Protein 2OBH (pdb70)

Nearest PDB structures (foldseek):
  2obh-assembly1_B  TM=1.006E+00  e=5.370E-22  Homo sapiens
  5d43-assembly2_B  TM=9.209E-01  e=6.001E-18  Mus musculus
  1y6w-assembly1_A  TM=9.137E-01  e=5.618E-14  Homo sapiens
  4mbe-assembly1_A  TM=4.821E-01  e=5.960E-14  Saccharomyces cerevisiae S288C
  1k93-assembly2_E  TM=5.303E-01  e=3.930E-12  Homo sapiens

Foldseek 3Di:
DVVVLVLLVVLQVVQVVVPPQKGFLVCVQVSCVSSPDRDDPVRSVVLSCVLCVVPPRIHGSVSSSVVVVVVVVVVVVLVVLVVVVCQLVVVPPQWRALVSQVVVCVVVVNDDDSVRSQVVQVQQVPVPPRTHHSVSSVVVVVD/DVVLLVQLVVLQCVQVVVPPQKGFLVCVQVSVVSSPDRDDPVRSVVLSCVLPVVPPRIHGSVSSSVVVVVVVVVVVVLVVLVVVQCQLVVVPPQWRALVSQVVVCVVVVHDDDSVRSQVVQVQLVPVPPHTHHSVSSVVVVPD/DVVVVVVVVVVVVVVD/DVVVVVVVVVVVVVVPD

InterPro domains:
  IPR000629 ATP-dependent RNA helicase DEAD-box, conserved site [PS00039] (145-153)
  IPR002048 EF-hand domain [PF13499] (31-94)
  IPR002048 EF-hand domain [PF13499] (103-167)
  IPR002048 EF-hand domain [PS50222] (28-63)
  IPR002048 EF-hand domain [PS50222] (64-99)
  IPR002048 EF-hand domain [PS50222] (101-136)
  IPR002048 EF-hand domain [PS50222] (137-172)
  IPR002048 EF-hand domain [SM00054] (32-60)
  IPR002048 EF-hand domain [SM00054] (68-96)
  IPR002048 EF-hand domain [SM00054] (105-133)
  IPR002048 EF-hand domain [SM00054] (141-169)
  IPR002048 EF-hand domain [cd00051] (32-94)
  IPR002048 EF-hand domain [cd00051] (105-167)
  IPR011992 EF-hand domain pair [SSF47473] (22-168)
  IPR018247 EF-Hand 1, calcium-binding site [PS00018] (41-53)
  IPR018247 EF-Hand 1, calcium-binding site [PS00018] (150-162)
  IPR050145 Centrin/CML-like [PTHR23050] (26-166)

Solvent-accessible surface area: 19257 Å² total; per-residue (Å²): 115,109,146,78,84,80,100,3,77,103,5,0,64,122,50,13,107,119,64,86,36,44,3,43,14,151,49,0,83,72,0,2,118,59,35,58,22,118,10,122,179,127,56,25,164,102,0,51,67,80,29,21,174,162,63,86,32,105,5,71,26,43,68,0,35,91,11,0,66,72,19,41,60,78,87,92,68,86,93,63,15,34,82,0,4,149,39,0,9,80,58,154,85,34,62,0,24,59,126,1,0,65,58,0,2,148,90,2,43,20,154,31,79,75,138,70,2,78,113,8,3,81,77,0,17,133,96,62,76,46,58,0,19,76,148,10,0,18,117,7,34,118,150,124,139,146,79,82,90,75,4,76,103,5,0,64,125,47,13,107,117,64,81,36,45,2,41,12,150,46,0,78,75,0,5,114,60,17,52,23,114,10,110,178,121,64,26,166,126,6,51,70,71,26,21,171,161,62,93,32,104,2,70,26,43,58,0,38,93,23,0,73,73,39,36,67,82,73,90,71,77,93,74,11,36,85,0,5,135,37,0,8,83,57,151,84,38,68,0,25,59,130,1,0,92,46,0,2,126,76,7,58,44,151,44,73,66,135,82,2,75,109,7,0,82,68,0,19,144,98,64,80,47,55,0,18,78,147,10,0,24,107,3,24,120,140,73,4,56,3,0,0,35,0,0,20,26,65,48,119,98,185,93,6,76,44,0,0,65,0,0,15,1,44,55,92,35,91,286

Organism: Homo sapiens (NCBI:txid9606)

Structure (mmCIF, N/CA/C/O backbone):
data_2OBH
#
_entry.id   2OBH
#
_cell.length_a   60.278
_cell.length_b   59.419
_cell.length_c   105.137
_cell.angle_alpha   90.00
_cell.angle_beta   94.67
_cell.angle_gamma   90.00
#
_symmetry.space_group_name_H-M   'C 1 2 1'
#
loop_
_entity.id
_entity.type
_entity.pdbx_description
1 polymer Centrin-2
2 polymer 'DNA-repair protein complementing XP-C cells'
3 non-polymer 'CALCIUM ION'
4 water water
#
loop_
_atom_site.group_PDB
_atom_site.id
_atom_site.type_symbol
_atom_site.label_atom_id
_atom_site.label_alt_id
_atom_site.label_comp_id
_atom_site.label_asym_id
_atom_site.label_entity_id
_atom_site.label_seq_id
_atom_site.pdbx_PDB_ins_code
_atom_site.Cartn_x
_atom_site.Cartn_y
_atom_site.Cartn_z
_atom_site.occupancy
_atom_site.B_iso_or_equiv
_atom_site.auth_seq_id
_atom_site.auth_comp_id
_atom_site.auth_asym_id
_atom_site.auth_atom_id
_atom_site.pdbx_PDB_model_num
ATOM 1 N N . THR A 1 1 ? -6.206 42.617 32.198 1.00 49.40 26 THR A N 1
ATOM 2 C CA . THR A 1 1 ? -7.396 43.475 31.903 1.00 49.59 26 THR A CA 1
ATOM 3 C C . THR A 1 1 ? -7.366 44.823 32.636 1.00 49.30 26 THR A C 1
ATOM 4 O O . THR A 1 1 ? -6.592 45.012 33.585 1.00 49.46 26 THR A O 1
ATOM 8 N N . GLU A 1 2 ? -8.210 45.756 32.193 1.00 48.86 27 GLU A N 1
ATOM 9 C CA . GLU A 1 2 ? -8.253 47.091 32.797 1.00 48.49 27 GLU A CA 1
ATOM 10 C C . GLU A 1 2 ? -8.890 47.120 34.204 1.00 47.73 27 GLU A C 1
ATOM 11 O O . GLU A 1 2 ? -8.428 47.876 35.072 1.00 47.77 27 GLU A O 1
ATOM 17 N N . GLU A 1 3 ? -9.915 46.292 34.431 1.00 46.63 28 GLU A N 1
ATOM 18 C CA . GLU A 1 3 ? -10.521 46.149 35.765 1.00 45.45 28 GLU A CA 1
ATOM 19 C C . GLU A 1 3 ? -9.448 45.881 36.824 1.00 44.27 28 GLU A C 1
ATOM 20 O O . GLU A 1 3 ? -9.344 46.615 37.809 1.00 44.40 28 GLU A O 1
ATOM 26 N N . GLN A 1 4 ? -8.654 44.829 36.626 1.00 42.58 29 GLN A N 1
ATOM 27 C CA . GLN A 1 4 ? -7.642 44.461 37.623 1.00 40.51 29 GLN A CA 1
ATOM 28 C C . GLN A 1 4 ? -6.485 45.446 37.686 1.00 38.79 29 GLN A C 1
ATOM 29 O O . GLN A 1 4 ? -5.869 45.600 38.732 1.00 38.21 29 GLN A O 1
ATOM 35 N N . LYS A 1 5 ? -6.224 46.125 36.571 1.00 36.83 30 LYS A N 1
ATOM 36 C CA . LYS A 1 5 ? -5.209 47.167 36.480 1.00 35.38 30 LYS A CA 1
ATOM 37 C C . LYS A 1 5 ? -5.602 48.326 37.409 1.00 33.73 30 LYS A C 1
ATOM 38 O O . LYS A 1 5 ? -4.735 49.011 37.987 1.00 32.72 30 LYS A O 1
ATOM 44 N N . GLN A 1 6 ? -6.916 48.510 37.561 1.00 31.92 31 GLN A N 1
ATOM 45 C CA . GLN A 1 6 ? -7.482 49.505 38.474 1.00 29.87 31 GLN A CA 1
ATOM 46 C C . GLN A 1 6 ? -7.438 49.079 39.941 1.00 27.99 31 GLN A C 1
ATOM 47 O O . GLN A 1 6 ? -7.202 49.910 40.801 1.00 26.76 31 GLN A O 1
ATOM 53 N N . GLU A 1 7 ? -7.687 47.800 40.230 1.00 24.85 32 GLU A N 1
ATOM 54 C CA . GLU A 1 7 ? -7.535 47.308 41.598 1.00 23.24 32 GLU A CA 1
ATOM 55 C C . GLU A 1 7 ? -6.102 47.539 42.059 1.00 20.94 32 GLU A C 1
ATOM 56 O O . GLU A 1 7 ? -5.872 47.920 43.215 1.00 20.68 32 GLU A O 1
ATOM 62 N N . ILE A 1 8 ? -5.163 47.316 41.143 1.00 19.01 33 ILE A N 1
ATOM 63 C CA . ILE A 1 8 ? -3.725 47.452 41.436 1.00 17.82 33 ILE A CA 1
ATOM 64 C C . ILE A 1 8 ? -3.383 48.912 41.759 1.00 17.31 33 ILE A C 1
ATOM 65 O O . ILE A 1 8 ? -2.650 49.212 42.715 1.00 15.30 33 ILE A O 1
ATOM 70 N N . ARG A 1 9 ? -3.925 49.804 40.940 1.00 16.83 34 ARG A N 1
ATOM 71 C CA . ARG A 1 9 ? -3.835 51.249 41.144 1.00 15.98 34 ARG A CA 1
ATOM 72 C C . ARG A 1 9 ? -4.377 51.638 42.526 1.00 15.72 34 ARG A C 1
ATOM 73 O O . ARG A 1 9 ? -3.695 52.315 43.297 1.00 12.80 34 ARG A O 1
ATOM 81 N N . GLU A 1 10 ? -5.598 51.201 42.848 1.00 15.05 35 GLU A N 1
ATOM 82 C CA . GLU A 1 10 ? -6.193 51.461 44.176 1.00 14.80 35 GLU A CA 1
ATOM 83 C C . GLU A 1 10 ? -5.368 50.954 45.365 1.00 15.30 35 GLU A C 1
ATOM 84 O O . GLU A 1 10 ? -5.259 51.637 46.405 1.00 15.19 35 GLU A O 1
ATOM 90 N N . ALA A 1 11 ? -4.764 49.771 45.214 1.00 13.37 36 ALA A N 1
ATOM 91 C CA . ALA A 1 11 ? -3.901 49.215 46.262 1.00 12.03 36 ALA A CA 1
ATOM 92 C C . ALA A 1 11 ? -2.626 50.055 46.454 1.00 11.76 36 ALA A C 1
ATOM 93 O O . ALA A 1 11 ? -2.229 50.320 47.585 1.00 11.29 36 ALA A O 1
ATOM 95 N N . PHE A 1 12 ? -2.001 50.433 45.350 1.00 10.73 37 PHE A N 1
ATOM 96 C CA . PHE A 1 12 ? -0.837 51.332 45.371 1.00 11.73 37 PHE A CA 1
ATOM 97 C C . PHE A 1 12 ? -1.188 52.638 46.121 1.00 11.47 37 PHE A C 1
ATOM 98 O O . PHE A 1 12 ? -0.478 53.034 47.083 1.00 11.21 37 PHE A O 1
ATOM 106 N N . ASP A 1 13 ? -2.288 53.282 45.730 1.00 12.29 38 ASP A N 1
ATOM 107 C CA . ASP A 1 13 ? -2.613 54.616 46.226 1.00 12.10 38 ASP A CA 1
ATOM 108 C C . ASP A 1 13 ? -2.887 54.617 47.714 1.00 11.83 38 ASP A C 1
ATOM 109 O O . ASP A 1 13 ? -2.726 55.650 48.361 1.00 11.15 38 ASP A O 1
ATOM 114 N N . LEU A 1 14 ? -3.267 53.456 48.248 1.00 11.40 39 LEU A N 1
ATOM 115 C CA . LEU A 1 14 ? -3.361 53.284 49.711 1.00 10.90 39 LEU A CA 1
ATOM 116 C C . LEU A 1 14 ? -2.100 53.710 50.446 1.00 10.27 39 LEU A C 1
ATOM 117 O O . LEU A 1 14 ? -2.180 54.214 51.592 1.00 11.38 39 LEU A O 1
ATOM 122 N N . PHE A 1 15 ? -0.937 53.488 49.835 1.00 10.31 40 PHE A N 1
ATOM 123 C CA . PHE A 1 15 ? 0.318 53.786 50.479 1.00 10.62 40 PHE A CA 1
ATOM 124 C C . PHE A 1 15 ? 0.969 55.056 49.963 1.00 11.83 40 PHE A C 1
ATOM 125 O O . PHE A 1 15 ? 2.114 55.341 50.291 1.00 11.44 40 PHE A O 1
ATOM 133 N N . ASP A 1 16 ? 0.247 55.783 49.115 1.00 10.71 41 ASP A N 1
ATOM 134 C CA . ASP A 1 16 ? 0.742 57.067 48.646 1.00 10.52 41 ASP A CA 1
ATOM 135 C C . ASP A 1 16 ? -0.274 58.176 48.945 1.00 10.70 41 ASP A C 1
ATOM 136 O O . ASP A 1 16 ? -0.726 58.875 48.047 1.00 10.18 41 ASP A O 1
ATOM 141 N N . ALA A 1 17 ? -0.596 58.383 50.214 1.00 11.41 42 ALA A N 1
ATOM 142 C CA . ALA A 1 17 ? -1.677 59.335 50.524 1.00 12.26 42 ALA A CA 1
ATOM 143 C C . ALA A 1 17 ? -1.243 60.771 50.243 1.00 12.68 42 ALA A C 1
ATOM 144 O O . ALA A 1 17 ? -2.101 61.631 50.098 1.00 13.88 42 ALA A O 1
ATOM 146 N N . ASP A 1 18 ? 0.065 61.008 50.167 1.00 13.11 43 ASP A N 1
ATOM 147 C CA . ASP A 1 18 ? 0.585 62.359 49.897 1.00 13.31 43 ASP A CA 1
ATOM 148 C C . ASP A 1 18 ? 0.727 62.638 48.395 1.00 12.06 43 ASP A C 1
ATOM 149 O O . ASP A 1 18 ? 1.045 63.758 48.005 1.00 11.63 43 ASP A O 1
ATOM 154 N N . GLY A 1 19 ? 0.470 61.631 47.559 1.00 10.16 44 GLY A N 1
ATOM 155 C CA . GLY A 1 19 ? 0.416 61.890 46.123 1.00 9.16 44 GLY A CA 1
ATOM 156 C C . GLY A 1 19 ? 1.785 62.190 45.507 1.00 8.52 44 GLY A C 1
ATOM 157 O O . GLY A 1 19 ? 1.910 63.045 44.595 1.00 7.72 44 GLY A O 1
ATOM 158 N N . THR A 1 20 ? 2.824 61.516 45.991 1.00 7.87 45 THR A N 1
ATOM 159 C CA . THR A 1 20 ? 4.174 61.668 45.426 1.00 8.74 45 THR A CA 1
ATOM 160 C C . THR A 1 20 ? 4.391 60.791 44.204 1.00 8.97 45 THR A C 1
ATOM 161 O O . THR A 1 20 ? 5.370 60.965 43.483 1.00 9.42 45 THR A O 1
ATOM 165 N N . GLY A 1 21 ? 3.528 59.797 44.009 1.00 9.25 46 GLY A N 1
ATOM 166 C CA . GLY A 1 21 ? 3.743 58.840 42.913 1.00 10.04 46 GLY A CA 1
ATOM 167 C C . GLY A 1 21 ? 4.719 57.726 43.244 1.00 10.99 46 GLY A C 1
ATOM 168 O O . GLY A 1 21 ? 5.098 56.928 42.365 1.00 11.07 46 GLY A O 1
ATOM 169 N N . THR A 1 22 ? 5.125 57.641 44.511 1.00 10.54 47 THR A N 1
ATOM 170 C CA . THR A 1 22 ? 5.966 56.544 44.954 1.00 11.65 47 THR A CA 1
ATOM 171 C C . THR A 1 22 ? 5.455 56.077 46.299 1.00 12.45 47 THR A C 1
ATOM 172 O O . THR A 1 22 ? 4.787 56.844 47.024 1.00 11.25 47 THR A O 1
ATOM 176 N N . ILE A 1 23 ? 5.764 54.820 46.629 1.00 12.24 48 ILE A N 1
ATOM 177 C CA . ILE A 1 23 ? 5.453 54.305 47.966 1.00 13.42 48 ILE A CA 1
ATOM 178 C C . ILE A 1 23 ? 6.721 53.637 48.514 1.00 14.10 48 ILE A C 1
ATOM 179 O O . ILE A 1 23 ? 7.622 53.297 47.739 1.00 14.69 48 ILE A O 1
ATOM 184 N N . ASP A 1 24 ? 6.828 53.524 49.842 1.00 14.47 49 ASP A N 1
ATOM 185 C CA . ASP A 1 24 ? 7.964 52.827 50.441 1.00 14.84 49 ASP A CA 1
ATOM 186 C C . ASP A 1 24 ? 7.943 51.343 50.029 1.00 14.36 49 ASP A C 1
ATOM 187 O O . ASP A 1 24 ? 6.900 50.664 50.092 1.00 12.98 49 ASP A O 1
ATOM 192 N N . VAL A 1 25 ? 9.094 50.840 49.599 1.00 14.38 50 VAL A N 1
ATOM 193 C CA . VAL A 1 25 ? 9.162 49.466 49.180 1.00 15.10 50 VAL A CA 1
ATOM 194 C C . VAL A 1 25 ? 8.825 48.533 50.365 1.00 13.41 50 VAL A C 1
ATOM 195 O O . VAL A 1 25 ? 8.346 47.405 50.170 1.00 13.67 50 VAL A O 1
ATOM 199 N N . LYS A 1 26 ? 9.034 49.013 51.585 1.00 13.65 51 LYS A N 1
ATOM 200 C CA . LYS A 1 26 ? 8.705 48.226 52.775 1.00 14.28 51 LYS A CA 1
ATOM 201 C C . LYS A 1 26 ? 7.219 47.870 52.911 1.00 14.28 51 LYS A C 1
ATOM 202 O O . LYS A 1 26 ? 6.874 46.907 53.614 1.00 13.24 51 LYS A O 1
ATOM 208 N N . GLU A 1 27 ? 6.358 48.618 52.212 1.00 11.28 52 GLU A N 1
ATOM 209 C CA . GLU A 1 27 ? 4.917 48.359 52.193 1.00 12.87 52 GLU A CA 1
ATOM 210 C C . GLU A 1 27 ? 4.502 47.202 51.232 1.00 12.77 52 GLU A C 1
ATOM 211 O O . GLU A 1 27 ? 3.312 46.843 51.125 1.00 12.11 52 GLU A O 1
ATOM 217 N N . LEU A 1 28 ? 5.467 46.630 50.527 1.00 12.21 53 LEU A N 1
ATOM 218 C CA . LEU A 1 28 ? 5.135 45.602 49.497 1.00 12.35 53 LEU A CA 1
ATOM 219 C C . LEU A 1 28 ? 4.262 44.468 50.022 1.00 12.62 53 LEU A C 1
ATOM 220 O O . LEU A 1 28 ? 3.304 44.090 49.365 1.00 12.77 53 LEU A O 1
ATOM 225 N N . LYS A 1 29 ? 4.578 43.943 51.206 1.00 11.58 54 LYS A N 1
ATOM 226 C CA . LYS A 1 29 ? 3.852 42.814 51.794 1.00 12.17 54 LYS A CA 1
ATOM 227 C C . LYS A 1 29 ? 2.386 43.189 51.981 1.00 11.65 54 LYS A C 1
ATOM 228 O O . LYS A 1 29 ? 1.505 42.413 51.616 1.00 11.53 54 LYS A O 1
ATOM 234 N N . VAL A 1 30 ? 2.137 44.377 52.541 1.00 10.70 55 VAL A N 1
ATOM 235 C CA . VAL A 1 30 ? 0.759 44.775 52.886 1.00 11.29 55 VAL A CA 1
ATOM 236 C C . VAL A 1 30 ? -0.016 45.089 51.598 1.00 11.19 55 VAL A C 1
ATOM 237 O O . VAL A 1 30 ? -1.208 44.770 51.501 1.00 11.55 55 VAL A O 1
ATOM 241 N N . ALA A 1 31 ? 0.654 45.711 50.626 1.00 11.13 56 ALA A N 1
ATOM 242 C CA . ALA A 1 31 ? 0.057 45.986 49.315 1.00 10.79 56 ALA A CA 1
ATOM 243 C C . ALA A 1 31 ? -0.331 44.692 48.546 1.00 12.31 56 ALA A C 1
ATOM 244 O O . ALA A 1 31 ? -1.454 44.576 47.991 1.00 12.87 56 ALA A O 1
ATOM 246 N N . MET A 1 32 ? 0.575 43.709 48.549 1.00 11.76 57 MET A N 1
ATOM 247 C CA . MET A 1 32 ? 0.271 42.384 47.994 1.00 13.68 57 MET A CA 1
ATOM 248 C C . MET A 1 32 ? -0.875 41.695 48.739 1.00 13.57 57 MET A C 1
ATOM 249 O O . MET A 1 32 ? -1.750 41.082 48.111 1.00 15.07 57 MET A O 1
ATOM 254 N N . ARG A 1 33 ? -0.883 41.811 50.065 1.00 12.60 58 ARG A N 1
ATOM 255 C CA . ARG A 1 33 ? -1.964 41.280 50.870 1.00 13.86 58 ARG A CA 1
ATOM 256 C C . ARG A 1 33 ? -3.296 41.909 50.434 1.00 13.69 58 ARG A C 1
ATOM 257 O O . ARG A 1 33 ? -4.298 41.192 50.254 1.00 15.78 58 ARG A O 1
ATOM 265 N N . ALA A 1 34 ? -3.290 43.231 50.246 1.00 13.22 59 ALA A N 1
ATOM 266 C CA . ALA A 1 34 ? -4.490 43.950 49.805 1.00 14.05 59 ALA A CA 1
ATOM 267 C C . ALA A 1 34 ? -5.017 43.356 48.530 1.00 14.34 59 ALA A C 1
ATOM 268 O O . ALA A 1 34 ? -6.250 43.338 48.313 1.00 15.98 59 ALA A O 1
ATOM 270 N N . LEU A 1 35 ? -4.107 42.861 47.687 1.00 14.34 60 LEU A N 1
ATOM 271 C CA . LEU A 1 35 ? -4.502 42.327 46.391 1.00 15.04 60 LEU A CA 1
ATOM 272 C C . LEU A 1 35 ? -4.843 40.823 46.471 1.00 15.49 60 LEU A C 1
ATOM 273 O O . LEU A 1 35 ? -5.254 40.222 45.475 1.00 17.37 60 LEU A O 1
ATOM 278 N N . GLY A 1 36 ? -4.711 40.247 47.652 1.00 15.41 61 GLY A N 1
ATOM 279 C CA . GLY A 1 36 ? -5.071 38.828 47.906 1.00 16.80 61 GLY A CA 1
ATOM 280 C C . GLY A 1 36 ? -3.934 37.813 47.766 1.00 17.88 61 GLY A C 1
ATOM 281 O O . GLY A 1 36 ? -4.195 36.628 47.549 1.00 16.68 61 GLY A O 1
ATOM 282 N N . PHE A 1 37 ? -2.683 38.287 47.833 1.00 18.17 62 PHE A N 1
ATOM 283 C CA . PHE A 1 37 ? -1.485 37.436 47.819 1.00 20.32 62 PHE A CA 1
ATOM 284 C C . PHE A 1 37 ? -0.947 37.310 49.231 1.00 22.17 62 PHE A C 1
ATOM 285 O O . PHE A 1 37 ? -0.969 38.284 49.996 1.00 23.31 62 PHE A O 1
ATOM 293 N N . GLU A 1 38 ? -0.414 36.140 49.563 1.00 22.80 63 GLU A N 1
ATOM 294 C CA . GLU A 1 38 ? 0.211 35.970 50.878 1.00 23.89 63 GLU A CA 1
ATOM 295 C C . GLU A 1 38 ? 1.624 35.452 50.649 1.00 23.95 63 GLU A C 1
ATOM 296 O O . GLU A 1 38 ? 1.908 34.265 50.864 1.00 23.93 63 GLU A O 1
ATOM 302 N N . PRO A 1 39 ? 2.526 36.357 50.219 1.00 23.87 64 PRO A N 1
ATOM 303 C CA . PRO A 1 39 ? 3.858 35.949 49.796 1.00 23.52 64 PRO A CA 1
ATOM 304 C C . PRO A 1 39 ? 4.667 35.469 51.025 1.00 22.26 64 PRO A C 1
ATOM 305 O O . PRO A 1 39 ? 4.447 35.950 52.143 1.00 21.90 64 PRO A O 1
ATOM 309 N N . LYS A 1 40 ? 5.551 34.503 50.834 1.00 21.68 65 LYS A N 1
ATOM 310 C CA . LYS A 1 40 ? 6.370 34.044 51.957 1.00 20.87 65 LYS A CA 1
ATOM 311 C C . LYS A 1 40 ? 7.556 34.998 52.163 1.00 19.57 65 LYS A C 1
ATOM 312 O O . LYS A 1 40 ? 7.851 35.791 51.290 1.00 18.73 65 LYS A O 1
ATOM 318 N N . LYS A 1 41 ? 8.222 34.901 53.321 1.00 18.73 66 LYS A N 1
ATOM 319 C CA . LYS A 1 41 ? 9.394 35.740 53.637 1.00 19.14 66 LYS A CA 1
ATOM 320 C C . LYS A 1 41 ? 10.453 35.759 52.521 1.00 18.84 66 LYS A C 1
ATOM 321 O O . LYS A 1 41 ? 10.928 36.816 52.117 1.00 18.01 66 LYS A O 1
ATOM 327 N N . GLU A 1 42 ? 10.808 34.576 52.020 1.00 20.11 67 GLU A N 1
ATOM 328 C CA . GLU A 1 42 ? 11.766 34.447 50.916 1.00 20.98 67 GLU A CA 1
ATOM 329 C C . GLU A 1 42 ? 11.346 35.168 49.625 1.00 21.16 67 GLU A C 1
ATOM 330 O O . GLU A 1 42 ? 12.181 35.751 48.927 1.00 20.94 67 GLU A O 1
ATOM 336 N N . GLU A 1 43 ? 10.050 35.136 49.326 1.00 20.78 68 GLU A N 1
ATOM 337 C CA . GLU A 1 43 ? 9.483 35.831 48.162 1.00 21.03 68 GLU A CA 1
ATOM 338 C C . GLU A 1 43 ? 9.576 37.352 48.302 1.00 18.21 68 GLU A C 1
ATOM 339 O O . GLU A 1 43 ? 9.970 38.066 47.372 1.00 16.85 68 GLU A O 1
ATOM 345 N N . ILE A 1 44 ? 9.176 37.848 49.466 1.00 16.53 69 ILE A N 1
ATOM 346 C CA . ILE A 1 44 ? 9.312 39.275 49.758 1.00 14.38 69 ILE A CA 1
ATOM 347 C C . ILE A 1 44 ? 10.776 39.734 49.642 1.00 14.46 69 ILE A C 1
ATOM 348 O O . ILE A 1 44 ? 11.063 40.703 48.966 1.00 15.37 69 ILE A O 1
ATOM 353 N N . LYS A 1 45 ? 11.697 39.036 50.300 1.00 14.89 70 LYS A N 1
ATOM 354 C CA . LYS A 1 45 ? 13.117 39.369 50.207 1.00 15.85 70 LYS A CA 1
ATOM 355 C C . LYS A 1 45 ? 13.545 39.502 48.764 1.00 16.60 70 LYS A C 1
ATOM 356 O O . LYS A 1 45 ? 14.136 40.497 48.370 1.00 15.92 70 LYS A O 1
ATOM 362 N N . LYS A 1 46 ? 13.224 38.482 47.976 1.00 17.68 71 LYS A N 1
ATOM 363 C CA . LYS A 1 46 ? 13.582 38.456 46.556 1.00 19.75 71 LYS A CA 1
ATOM 364 C C . LYS A 1 46 ? 12.966 39.611 45.746 1.00 20.26 71 LYS A C 1
ATOM 365 O O . LYS A 1 46 ? 13.699 40.336 45.048 1.00 20.87 71 LYS A O 1
ATOM 371 N N . MET A 1 47 ? 11.648 39.825 45.880 1.00 19.49 72 MET A N 1
ATOM 372 C CA . MET A 1 47 ? 10.983 40.906 45.152 1.00 20.72 72 MET A CA 1
ATOM 373 C C . MET A 1 47 ? 11.515 42.279 45.497 1.00 19.18 72 MET A C 1
ATOM 374 O O . MET A 1 47 ? 11.718 43.093 44.607 1.00 20.26 72 MET A O 1
ATOM 379 N N . ILE A 1 48 ? 11.710 42.562 46.783 1.00 18.92 73 ILE A N 1
ATOM 380 C CA . ILE A 1 48 ? 12.221 43.858 47.175 1.00 18.07 73 ILE A CA 1
ATOM 381 C C . ILE A 1 48 ? 13.594 44.095 46.564 1.00 18.95 73 ILE A C 1
ATOM 382 O O . ILE A 1 48 ? 13.895 45.213 46.116 1.00 18.64 73 ILE A O 1
ATOM 387 N N . SER A 1 49 ? 14.433 43.059 46.571 1.00 19.37 74 SER A N 1
ATOM 388 C CA . SER A 1 49 ? 15.736 43.221 45.949 1.00 21.07 74 SER A CA 1
ATOM 389 C C . SER A 1 49 ? 15.562 43.502 44.447 1.00 21.49 74 SER A C 1
ATOM 390 O O . SER A 1 49 ? 16.233 44.393 43.916 1.00 21.18 74 SER A O 1
ATOM 393 N N . GLU A 1 50 ? 14.641 42.765 43.815 1.00 22.61 75 GLU A N 1
ATOM 394 C CA . GLU A 1 50 ? 14.384 42.856 42.368 1.00 24.27 75 GLU A CA 1
ATOM 395 C C . GLU A 1 50 ? 13.785 44.231 42.013 1.00 23.93 75 GLU A C 1
ATOM 396 O O . GLU A 1 50 ? 14.198 44.869 41.050 1.00 24.60 75 GLU A O 1
ATOM 402 N N . ILE A 1 51 ? 12.837 44.693 42.827 1.00 24.10 76 ILE A N 1
ATOM 403 C CA . ILE A 1 51 ? 12.109 45.934 42.537 1.00 24.88 76 ILE A CA 1
ATOM 404 C C . ILE A 1 51 ? 12.971 47.152 42.787 1.00 24.60 76 ILE A C 1
ATOM 405 O O . ILE A 1 51 ? 12.820 48.187 42.132 1.00 25.33 76 ILE A O 1
ATOM 410 N N . ASP A 1 52 ? 13.878 47.039 43.753 1.00 25.28 77 ASP A N 1
ATOM 411 C CA . ASP A 1 52 ? 14.667 48.192 44.152 1.00 24.86 77 ASP A CA 1
ATOM 412 C C . ASP A 1 52 ? 16.169 47.941 43.995 1.00 25.50 77 ASP A C 1
ATOM 413 O O . ASP A 1 52 ? 16.937 48.067 44.964 1.00 25.28 77 ASP A O 1
ATOM 418 N N . LYS A 1 53 ? 16.559 47.575 42.767 1.00 25.46 78 LYS A N 1
ATOM 419 C CA . LYS A 1 53 ? 17.961 47.288 42.413 1.00 25.87 78 LYS A CA 1
ATOM 420 C C . LYS A 1 53 ? 18.908 48.461 42.571 1.00 25.81 78 LYS A C 1
ATOM 421 O O . LYS A 1 53 ? 20.122 48.262 42.646 1.00 26.12 78 LYS A O 1
ATOM 427 N N . GLU A 1 54 ? 18.364 49.678 42.616 1.00 27.01 79 GLU A N 1
ATOM 428 C CA . GLU A 1 54 ? 19.172 50.881 42.858 1.00 27.89 79 GLU A CA 1
ATOM 429 C C . GLU A 1 54 ? 19.268 51.232 44.333 1.00 27.06 79 GLU A C 1
ATOM 430 O O . GLU A 1 54 ? 20.048 52.103 44.717 1.00 27.24 79 GLU A O 1
ATOM 436 N N . GLY A 1 55 ? 18.459 50.580 45.164 1.00 26.49 80 GLY A N 1
ATOM 437 C CA . GLY A 1 55 ? 18.514 50.799 46.611 1.00 25.17 80 GLY A CA 1
ATOM 438 C C . GLY A 1 55 ? 17.929 52.099 47.142 1.00 24.89 80 GLY A C 1
ATOM 439 O O . GLY A 1 55 ? 18.362 52.589 48.193 1.00 24.68 80 GLY A O 1
ATOM 440 N N . THR A 1 56 ? 16.918 52.647 46.453 1.00 24.62 81 THR A N 1
ATOM 441 C CA . THR A 1 56 ? 16.271 53.914 46.876 1.00 23.68 81 THR A CA 1
ATOM 442 C C . THR A 1 56 ? 15.249 53.799 48.007 1.00 23.53 81 THR A C 1
ATOM 443 O O . THR A 1 56 ? 14.910 54.802 48.639 1.00 23.23 81 THR A O 1
ATOM 447 N N . GLY A 1 57 ? 14.711 52.597 48.216 1.00 22.47 82 GLY A N 1
ATOM 448 C CA . GLY A 1 57 ? 13.717 52.400 49.263 1.00 20.97 82 GLY A CA 1
ATOM 449 C C . GLY A 1 57 ? 12.310 52.787 48.820 1.00 19.63 82 GLY A C 1
ATOM 450 O O . GLY A 1 57 ? 11.376 52.727 49.626 1.00 18.82 82 GLY A O 1
ATOM 451 N N . LYS A 1 58 ? 12.170 53.218 47.560 1.00 18.51 83 LYS A N 1
ATOM 452 C CA . LYS A 1 58 ? 10.863 53.628 47.032 1.00 19.07 83 LYS A CA 1
ATOM 453 C C . LYS A 1 58 ? 10.563 52.917 45.730 1.00 18.62 83 LYS A C 1
ATOM 454 O O . LYS A 1 58 ? 11.498 52.536 44.986 1.00 18.47 83 LYS A O 1
ATOM 460 N N . MET A 1 59 ? 9.274 52.763 45.432 1.00 16.82 84 MET A N 1
ATOM 461 C CA . MET A 1 59 ? 8.840 52.221 44.142 1.00 17.03 84 MET A CA 1
ATOM 462 C C . MET A 1 59 ? 7.749 53.052 43.511 1.00 15.69 84 MET A C 1
ATOM 463 O O . MET A 1 59 ? 6.907 53.595 44.225 1.00 14.68 84 MET A O 1
ATOM 468 N N . ASN A 1 60 ? 7.736 53.096 42.183 1.00 14.49 85 ASN A N 1
ATOM 469 C CA . ASN A 1 60 ? 6.721 53.870 41.475 1.00 14.40 85 ASN A CA 1
ATOM 470 C C . ASN A 1 60 ? 5.618 52.942 41.003 1.00 13.93 85 ASN A C 1
ATOM 471 O O . ASN A 1 60 ? 5.725 51.709 41.152 1.00 12.20 85 ASN A O 1
ATOM 476 N N . PHE A 1 61 ? 4.539 53.530 40.477 1.00 12.55 86 PHE A N 1
ATOM 477 C CA . PHE A 1 61 ? 3.419 52.692 40.058 1.00 12.55 86 PHE A CA 1
ATOM 478 C C . PHE A 1 61 ? 3.760 51.720 38.932 1.00 13.17 86 PHE A C 1
ATOM 479 O O . PHE A 1 61 ? 3.379 50.547 39.014 1.00 13.97 86 PHE A O 1
ATOM 487 N N . GLY A 1 62 ? 4.454 52.186 37.893 1.00 13.01 87 GLY A N 1
ATOM 488 C CA . GLY A 1 62 ? 4.809 51.311 36.757 1.00 15.35 87 GLY A CA 1
ATOM 489 C C . GLY A 1 62 ?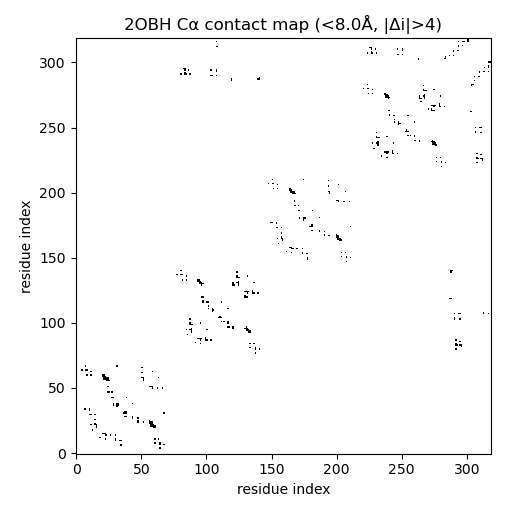 5.535 50.066 37.213 1.00 15.04 87 GLY A C 1
ATOM 490 O O . GLY A 1 62 ? 5.251 48.935 36.743 1.00 16.87 87 GLY A O 1
ATOM 491 N N . ASP A 1 63 ? 6.440 50.236 38.175 1.00 15.47 88 ASP A N 1
ATOM 492 C CA . ASP A 1 63 ? 7.147 49.075 38.736 1.00 16.57 88 ASP A CA 1
ATOM 493 C C . ASP A 1 63 ? 6.268 48.143 39.594 1.00 15.55 88 ASP A C 1
ATOM 494 O O . ASP A 1 63 ? 6.328 46.918 39.455 1.00 15.50 88 ASP A O 1
ATOM 499 N N . PHE A 1 64 ? 5.439 48.730 40.458 1.00 14.65 89 PHE A N 1
ATOM 500 C CA . PHE A 1 64 ? 4.411 47.958 41.160 1.00 13.96 89 PHE A CA 1
ATOM 501 C C . PHE A 1 64 ? 3.519 47.201 40.201 1.00 13.66 89 PHE A C 1
ATOM 502 O O . PHE A 1 64 ? 3.282 46.008 40.395 1.00 12.23 89 PHE A O 1
ATOM 510 N N . LEU A 1 65 ? 3.016 47.880 39.165 1.00 14.17 90 LEU A N 1
ATOM 511 C CA . LEU A 1 65 ? 2.148 47.210 38.177 1.00 15.67 90 LEU A CA 1
ATOM 512 C C . LEU A 1 65 ? 2.874 46.068 37.504 1.00 16.50 90 LEU A C 1
ATOM 513 O O . LEU A 1 65 ? 2.298 44.982 37.309 1.00 16.33 90 LEU A O 1
ATOM 518 N N . THR A 1 66 ? 4.148 46.281 37.170 1.00 16.88 91 THR A N 1
ATOM 519 C CA . THR A 1 66 ? 4.919 45.214 36.515 1.00 19.19 91 THR A CA 1
ATOM 520 C C . THR A 1 66 ? 5.035 43.977 37.400 1.00 19.09 91 THR A C 1
ATOM 521 O O . THR A 1 66 ? 4.752 42.859 36.947 1.00 19.80 91 THR A O 1
ATOM 525 N N . VAL A 1 67 ? 5.412 44.176 38.658 1.00 19.30 92 VAL A N 1
ATOM 526 C CA . VAL A 1 67 ? 5.568 43.056 39.575 1.00 19.69 92 VAL A CA 1
ATOM 527 C C . VAL A 1 67 ? 4.239 42.341 39.852 1.00 19.04 92 VAL A C 1
ATOM 528 O O . VAL A 1 67 ? 4.180 41.107 39.830 1.00 18.75 92 VAL A O 1
ATOM 532 N N . MET A 1 68 ? 3.179 43.110 40.083 1.00 19.09 93 MET A N 1
ATOM 533 C CA . MET A 1 68 ? 1.854 42.535 40.324 1.00 19.91 93 MET A CA 1
ATOM 534 C C . MET A 1 68 ? 1.283 41.784 39.119 1.00 20.65 93 MET A C 1
ATOM 535 O O . MET A 1 68 ? 0.602 40.771 39.301 1.00 20.68 93 MET A O 1
ATOM 540 N N . THR A 1 69 ? 1.550 42.246 37.900 1.00 20.99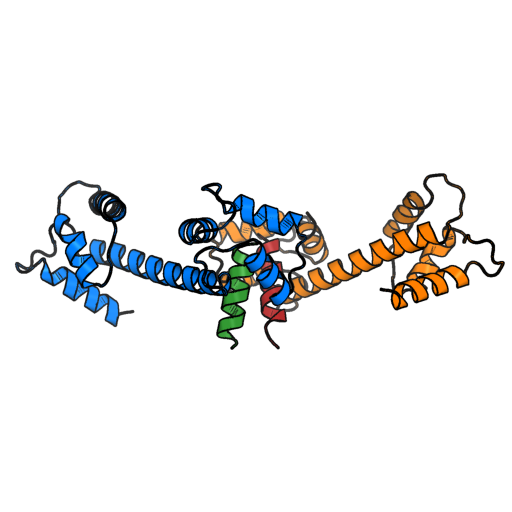 94 THR A N 1
ATOM 541 C CA . THR A 1 69 ? 1.089 41.466 36.738 1.00 23.08 94 THR A CA 1
ATOM 542 C C . THR A 1 69 ? 1.755 40.096 36.707 1.00 23.24 94 THR A C 1
ATOM 543 O O . THR A 1 69 ? 1.109 39.087 36.372 1.00 23.60 94 THR A O 1
ATOM 547 N N . GLN A 1 70 ? 3.042 40.084 37.051 1.00 24.04 95 GLN A N 1
ATOM 548 C CA . GLN A 1 70 ? 3.855 38.875 37.061 1.00 24.89 95 GLN A CA 1
ATOM 549 C C . GLN A 1 70 ? 3.359 37.924 38.148 1.00 24.67 95 GLN A C 1
ATOM 550 O O . GLN A 1 70 ? 3.202 36.720 37.900 1.00 24.29 95 GLN A O 1
ATOM 556 N N . LYS A 1 71 ? 3.116 38.455 39.343 1.00 24.29 96 LYS A N 1
ATOM 557 C CA . LYS A 1 71 ? 2.598 37.642 40.454 1.00 24.35 96 LYS A CA 1
ATOM 558 C C . LYS A 1 71 ? 1.205 37.072 40.174 1.00 24.91 96 LYS A C 1
ATOM 559 O O . LYS A 1 71 ? 0.907 35.929 40.545 1.00 23.70 96 LYS A O 1
ATOM 565 N N . MET A 1 72 ? 0.370 37.858 39.501 1.00 25.34 97 MET A N 1
ATOM 566 C CA . MET A 1 72 ? -0.953 37.376 39.086 1.00 27.47 97 MET A CA 1
ATOM 567 C C . MET A 1 72 ? -0.894 36.235 38.099 1.00 27.01 97 MET A C 1
ATOM 568 O O . MET A 1 72 ? -1.664 35.265 38.200 1.00 27.35 97 MET A O 1
ATOM 573 N N . SER A 1 73 ? 0.021 36.345 37.138 1.00 27.23 98 SER A N 1
ATOM 574 C CA . SER A 1 73 ? 0.153 35.311 36.123 1.00 28.11 98 SER A CA 1
ATOM 575 C C . SER A 1 73 ? 0.785 34.075 36.748 1.00 27.80 98 SER A C 1
ATOM 576 O O . SER A 1 73 ? 0.375 32.948 36.448 1.00 27.08 98 SER A O 1
ATOM 579 N N . GLU A 1 74 ? 1.767 34.289 37.626 1.00 27.05 99 GLU A N 1
ATOM 580 C CA . GLU A 1 74 ? 2.389 33.177 38.361 1.00 27.83 99 GLU A CA 1
ATOM 581 C C . GLU A 1 74 ? 1.374 32.424 39.215 1.00 27.03 99 GLU A C 1
ATOM 582 O O . GLU A 1 74 ? 1.410 31.185 39.276 1.00 26.78 99 GLU A O 1
ATOM 588 N N . LYS A 1 75 ? 0.461 33.174 39.833 1.00 26.27 100 LYS A N 1
ATOM 589 C CA . LYS A 1 75 ? -0.593 32.623 40.679 1.00 26.23 100 LYS A CA 1
ATOM 590 C C . LYS A 1 75 ? -1.613 31.781 39.894 1.00 26.11 100 LYS A C 1
ATOM 591 O O . LYS A 1 75 ? -1.973 30.661 40.320 1.00 24.40 100 LYS A O 1
ATOM 597 N N . ASP A 1 76 ? -2.076 32.329 38.771 1.00 25.15 101 ASP A N 1
ATOM 598 C CA . ASP A 1 76 ? -2.973 31.626 37.853 1.00 25.42 101 ASP A CA 1
ATOM 599 C C . ASP A 1 76 ? -2.399 30.291 37.381 1.00 25.31 101 ASP A C 1
ATOM 600 O O . ASP A 1 76 ? -3.108 29.268 37.401 1.00 24.81 101 ASP A O 1
ATOM 605 N N . THR A 1 77 ? -1.130 30.277 36.977 1.00 24.20 102 THR A N 1
ATOM 606 C CA . THR A 1 77 ? -0.536 29.001 36.568 1.00 24.62 102 THR A CA 1
ATOM 607 C C . THR A 1 77 ? -0.306 28.038 37.731 1.00 24.34 102 THR A C 1
ATOM 608 O O . THR A 1 77 ? -0.557 26.844 37.588 1.00 22.74 102 THR A O 1
ATOM 612 N N . LYS A 1 78 ? 0.135 28.543 38.879 1.00 23.20 103 LYS A N 1
ATOM 613 C CA . LYS A 1 78 ? 0.265 27.677 40.045 1.00 23.64 103 LYS A CA 1
ATOM 614 C C . LYS A 1 78 ? -1.067 26.975 40.355 1.00 23.40 103 LYS A C 1
ATOM 615 O O . LYS A 1 78 ? -1.107 25.759 40.592 1.00 23.71 103 LYS A O 1
ATOM 621 N N . GLU A 1 79 ? -2.157 27.736 40.330 1.00 23.44 104 GLU A N 1
ATOM 622 C CA . GLU A 1 79 ? -3.479 27.191 40.633 1.00 23.67 104 GLU A CA 1
ATOM 623 C C . GLU A 1 79 ? -3.908 26.155 39.598 1.00 23.08 104 GLU A C 1
ATOM 624 O O . GLU A 1 79 ? -4.539 25.142 39.940 1.00 22.12 104 GLU A O 1
ATOM 630 N N . GLU A 1 80 ? -3.553 26.387 38.340 1.00 22.34 105 GLU A N 1
ATOM 631 C CA . GLU A 1 80 ? -3.879 25.415 37.293 1.00 22.10 105 GLU A CA 1
ATOM 632 C C . GLU A 1 80 ? -3.050 24.142 37.461 1.00 21.38 105 GLU A C 1
ATOM 633 O O . GLU A 1 80 ? -3.565 23.037 37.278 1.00 20.16 105 GLU A O 1
ATOM 639 N N . ILE A 1 81 ? -1.765 24.309 37.785 1.00 20.85 106 ILE A N 1
ATOM 640 C CA . ILE A 1 81 ? -0.865 23.170 38.059 1.00 21.01 106 ILE A CA 1
ATOM 641 C C . ILE A 1 81 ? -1.425 22.357 39.235 1.00 21.07 106 ILE A C 1
ATOM 642 O O . ILE A 1 81 ? -1.432 21.105 39.198 1.00 21.16 106 ILE A O 1
ATOM 647 N N . LEU A 1 82 ? -1.920 23.035 40.263 1.00 19.25 107 LEU A N 1
ATOM 648 C CA . LEU A 1 82 ? -2.413 22.285 41.425 1.00 20.43 107 LEU A CA 1
ATOM 649 C C . LEU A 1 82 ? -3.769 21.634 41.124 1.00 20.30 107 LEU A C 1
ATOM 650 O O . LEU A 1 82 ? -4.158 20.667 41.779 1.00 19.60 107 LEU A O 1
ATOM 655 N N . LYS A 1 83 ? -4.480 22.169 40.120 1.00 19.47 108 LYS A N 1
ATOM 656 C CA . LYS A 1 83 ? -5.695 21.534 39.625 1.00 19.56 108 LYS A CA 1
ATOM 657 C C . LYS A 1 83 ? -5.301 20.185 38.999 1.00 17.83 108 LYS A C 1
ATOM 658 O O . LYS A 1 83 ? -5.939 19.163 39.236 1.00 18.32 108 LYS A O 1
ATOM 664 N N . ALA A 1 84 ? -4.201 20.171 38.263 1.00 16.84 109 ALA A N 1
ATOM 665 C CA . ALA A 1 84 ? -3.729 18.934 37.666 1.00 15.53 109 ALA A CA 1
ATOM 666 C C . ALA A 1 84 ? -3.243 18.006 38.772 1.00 14.15 109 ALA A C 1
ATOM 667 O O . ALA A 1 84 ? -3.449 16.814 38.700 1.00 13.35 109 ALA A O 1
ATOM 669 N N . PHE A 1 85 ? -2.587 18.553 39.788 1.00 13.18 110 PHE A N 1
ATOM 670 C CA . PHE A 1 85 ? -2.069 17.702 40.863 1.00 12.95 110 PHE A CA 1
ATOM 671 C C . PHE A 1 85 ? -3.225 16.911 41.473 1.00 13.09 110 PHE A C 1
ATOM 672 O O . PHE A 1 85 ? -3.109 15.701 41.744 1.00 11.28 110 PHE A O 1
ATOM 680 N N . LYS A 1 86 ? -4.341 17.628 41.705 1.00 13.62 111 LYS A N 1
ATOM 681 C CA . LYS A 1 86 ? -5.506 17.008 42.353 1.00 13.25 111 LYS A CA 1
ATOM 682 C C . LYS A 1 86 ? -6.122 15.945 41.449 1.00 13.16 111 LYS A C 1
ATOM 683 O O . LYS A 1 86 ? -6.675 14.933 41.924 1.00 12.93 111 LYS A O 1
ATOM 689 N N . LEU A 1 87 ? -6.008 16.178 40.144 1.00 12.31 112 LEU A N 1
ATOM 690 C CA . LEU A 1 87 ? -6.433 15.154 39.174 1.00 12.03 112 LEU A CA 1
ATOM 691 C C . LEU A 1 87 ? -5.546 13.909 39.192 1.00 10.93 112 LEU A C 1
ATOM 692 O O . LEU A 1 87 ? -6.044 12.824 38.927 1.00 12.61 112 LEU A O 1
ATOM 697 N N . PHE A 1 88 ? -4.256 14.039 39.509 1.00 10.52 113 PHE A N 1
ATOM 698 C CA . PHE A 1 88 ? -3.447 12.822 39.730 1.00 10.10 113 PHE A CA 1
ATOM 699 C C . PHE A 1 88 ? -3.797 12.190 41.096 1.00 9.83 113 PHE A C 1
ATOM 700 O O . PHE A 1 88 ? -4.022 10.968 41.215 1.00 9.18 113 PHE A O 1
ATOM 708 N N . ASP A 1 89 ? -3.761 13.018 42.119 1.00 9.62 114 ASP A N 1
ATOM 709 C CA . ASP A 1 89 ? -3.969 12.586 43.506 1.00 9.05 114 ASP A CA 1
ATOM 710 C C . ASP A 1 89 ? -5.468 12.358 43.784 1.00 9.48 114 ASP A C 1
ATOM 711 O O . ASP A 1 89 ? -6.039 13.031 44.627 1.00 9.78 114 ASP A O 1
ATOM 716 N N . ASP A 1 90 ? -6.106 11.391 43.117 1.00 10.62 115 ASP A N 1
ATOM 717 C CA . ASP A 1 90 ? -7.580 11.292 43.220 1.00 11.78 115 ASP A CA 1
ATOM 718 C C . ASP A 1 90 ? -8.032 10.627 44.508 1.00 12.01 115 ASP A C 1
ATOM 719 O O . ASP A 1 90 ? -9.185 10.752 44.872 1.00 13.20 115 ASP A O 1
ATOM 724 N N . ASP A 1 91 ? -7.101 9.963 45.192 1.00 13.01 116 ASP A N 1
ATOM 725 C CA . ASP A 1 91 ? -7.329 9.431 46.545 1.00 12.23 116 ASP A CA 1
ATOM 726 C C . ASP A 1 91 ? -7.077 10.446 47.667 1.00 12.07 116 ASP A C 1
ATOM 727 O O . ASP A 1 91 ? -7.295 10.147 48.865 1.00 12.23 116 ASP A O 1
ATOM 732 N N . GLU A 1 92 ? -6.717 11.669 47.270 1.00 11.60 117 GLU A N 1
ATOM 733 C CA . GLU A 1 92 ? -6.560 12.790 48.191 1.00 12.17 117 GLU A CA 1
ATOM 734 C C . GLU A 1 92 ? -5.587 12.457 49.357 1.00 11.97 117 GLU A C 1
ATOM 735 O O . GLU A 1 92 ? -5.848 12.764 50.529 1.00 12.92 117 GLU A O 1
ATOM 741 N N . 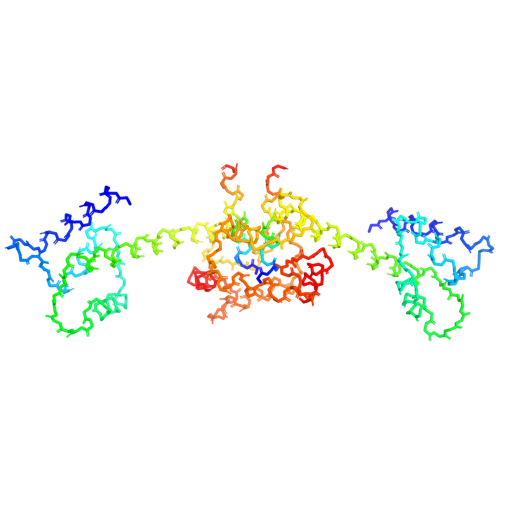THR A 1 93 ? -4.455 11.832 49.030 1.00 12.99 118 THR A N 1
ATOM 742 C CA . THR A 1 93 ? -3.504 11.435 50.061 1.00 12.77 118 THR A CA 1
ATOM 743 C C . THR A 1 93 ? -2.526 12.581 50.233 1.00 13.51 118 THR A C 1
ATOM 744 O O . THR A 1 93 ? -1.675 12.540 51.131 1.00 12.70 118 THR A O 1
ATOM 748 N N . GLY A 1 94 ? -2.578 13.518 49.285 1.00 12.44 119 GLY A N 1
ATOM 749 C CA . GLY A 1 94 ? -1.721 14.718 49.262 1.00 11.66 119 GLY A CA 1
ATOM 750 C C . GLY A 1 94 ? -0.385 14.513 48.574 1.00 11.07 119 GLY A C 1
ATOM 751 O O . GLY A 1 94 ? 0.462 15.431 48.578 1.00 11.17 119 GLY A O 1
ATOM 752 N N . LYS A 1 95 ? -0.194 13.326 47.978 1.00 9.04 120 LYS A N 1
ATOM 753 C CA . LYS A 1 95 ? 1.029 12.982 47.244 1.00 8.27 120 LYS A CA 1
ATOM 754 C C . LYS A 1 95 ? 0.612 12.210 46.033 1.00 9.51 120 LYS A C 1
ATOM 755 O O . LYS A 1 95 ? -0.369 11.434 46.101 1.00 9.08 120 LYS A O 1
ATOM 761 N N . ILE A 1 96 ? 1.339 12.398 44.930 1.00 8.54 121 ILE A N 1
ATOM 762 C CA . ILE A 1 96 ? 1.114 11.544 43.777 1.00 7.30 121 ILE A CA 1
ATOM 763 C C . ILE A 1 96 ? 1.970 10.293 43.945 1.00 7.35 121 ILE A C 1
ATOM 764 O O . ILE A 1 96 ? 3.188 10.375 44.031 1.00 7.50 121 ILE A O 1
ATOM 769 N N . SER A 1 97 ? 1.303 9.151 44.039 1.00 8.11 122 SER A N 1
ATOM 770 C CA . SER A 1 97 ? 1.949 7.830 44.183 1.00 7.91 122 SER A CA 1
ATOM 771 C C . SER A 1 97 ? 2.158 7.214 42.807 1.00 8.88 122 SER A C 1
ATOM 772 O O . SER A 1 97 ? 1.559 7.647 41.812 1.00 8.14 122 SER A O 1
ATOM 775 N N . PHE A 1 98 ? 2.966 6.166 42.770 1.00 7.31 123 PHE A N 1
ATOM 776 C CA . PHE A 1 98 ? 3.110 5.325 41.590 1.00 8.78 123 PHE A CA 1
ATOM 777 C C . PHE A 1 98 ? 1.738 4.849 41.099 1.00 7.87 123 PHE A C 1
ATOM 778 O O . PHE A 1 98 ? 1.419 4.935 39.927 1.00 7.80 123 PHE A O 1
ATOM 786 N N . LYS A 1 99 ? 0.872 4.455 42.024 1.00 8.18 124 LYS A N 1
ATOM 787 C CA . LYS A 1 99 ? -0.504 4.061 41.664 1.00 9.22 124 LYS A CA 1
ATOM 788 C C . LYS A 1 99 ? -1.325 5.121 40.894 1.00 8.73 124 LYS A C 1
ATOM 789 O O . LYS A 1 99 ? -1.955 4.809 39.848 1.00 9.55 124 LYS A O 1
ATOM 795 N N . ASN A 1 100 ? -1.289 6.349 41.426 1.00 9.62 125 ASN A N 1
ATOM 796 C CA . ASN A 1 100 ? -1.939 7.517 40.828 1.00 8.76 125 ASN A CA 1
ATOM 797 C C . ASN A 1 100 ? -1.395 7.701 39.406 1.00 9.04 125 ASN A C 1
ATOM 798 O O . ASN A 1 100 ? -2.160 7.896 38.438 1.00 10.39 125 ASN A O 1
ATOM 803 N N . LEU A 1 101 ? -0.076 7.663 39.272 1.00 9.20 126 LEU A N 1
ATOM 804 C CA . LEU A 1 101 ? 0.542 7.892 37.940 1.00 10.37 126 LEU A CA 1
ATOM 805 C C . LEU A 1 101 ? 0.166 6.835 36.922 1.00 10.78 126 LEU A C 1
ATOM 806 O O . LEU A 1 101 ? -0.154 7.145 35.748 1.00 10.57 126 LEU A O 1
ATOM 811 N N . LYS A 1 102 ? 0.226 5.573 37.350 1.00 10.99 127 LYS A N 1
ATOM 812 C CA . LYS A 1 102 ? -0.173 4.449 36.503 1.00 12.52 127 LYS A CA 1
ATOM 813 C C . LYS A 1 102 ? -1.622 4.552 36.021 1.00 13.15 127 LYS A C 1
ATOM 814 O O . LYS A 1 102 ? -1.895 4.370 34.819 1.00 13.76 127 LYS A O 1
ATOM 820 N N . ARG A 1 103 ? -2.521 4.871 36.944 1.00 12.20 128 ARG A N 1
ATOM 821 C CA . ARG A 1 103 ? -3.931 5.092 36.664 1.00 12.60 128 ARG A CA 1
ATOM 822 C C . ARG A 1 103 ? -4.122 6.186 35.602 1.00 12.80 128 ARG A C 1
ATOM 823 O O . ARG A 1 103 ? -4.789 5.957 34.574 1.00 12.13 128 ARG A O 1
ATOM 831 N N . VAL A 1 104 ? -3.505 7.343 35.823 1.00 13.12 129 VAL A N 1
ATOM 832 C CA . VAL A 1 104 ? -3.566 8.444 34.853 1.00 13.97 129 VAL A CA 1
ATOM 833 C C . VAL A 1 104 ? -3.047 8.029 33.457 1.00 15.12 129 VAL A C 1
ATOM 834 O O . VAL A 1 104 ? -3.755 8.196 32.455 1.00 13.19 129 VAL A O 1
ATOM 838 N N . ALA A 1 105 ? -1.848 7.453 33.405 1.00 16.24 130 ALA A N 1
ATOM 839 C CA . ALA A 1 105 ? -1.321 6.970 32.113 1.00 18.55 130 ALA A CA 1
ATOM 840 C C . ALA A 1 105 ? -2.296 6.031 31.408 1.00 19.59 130 ALA A C 1
ATOM 841 O O . ALA A 1 105 ? -2.522 6.155 30.193 1.00 20.91 130 ALA A O 1
ATOM 843 N N . LYS A 1 106 ? -2.872 5.084 32.139 1.00 20.90 131 LYS A N 1
ATOM 844 C CA . LYS A 1 106 ? -3.870 4.185 31.544 1.00 22.21 131 LYS A CA 1
ATOM 845 C C . LYS A 1 106 ? -5.122 4.905 31.026 1.00 22.46 131 LYS A C 1
ATOM 846 O O . LYS A 1 106 ? -5.520 4.722 29.862 1.00 22.39 131 LYS A O 1
ATOM 852 N N . GLU A 1 107 ? -5.734 5.715 31.880 1.00 21.81 132 GLU A N 1
ATOM 853 C CA . GLU A 1 107 ? -6.908 6.487 31.498 1.00 22.37 132 GLU A CA 1
ATOM 854 C C . GLU A 1 107 ? -6.695 7.391 30.275 1.00 21.72 132 GLU A C 1
ATOM 855 O O . GLU A 1 107 ? -7.637 7.584 29.503 1.00 21.55 132 GLU A O 1
ATOM 861 N N . LEU A 1 108 ? -5.478 7.924 30.106 1.00 21.42 133 LEU A N 1
ATOM 862 C CA . LEU A 1 108 ? -5.113 8.816 28.998 1.00 22.37 133 LEU A CA 1
ATOM 863 C C . LEU A 1 108 ? -4.551 8.073 27.760 1.00 23.17 133 LEU A C 1
ATOM 864 O O . LEU A 1 108 ? -4.215 8.698 26.747 1.00 23.52 133 LEU A O 1
ATOM 869 N N . GLY A 1 109 ? -4.422 6.753 27.866 1.00 24.13 134 GLY A N 1
ATOM 870 C CA . GLY A 1 109 ? -3.981 5.908 26.750 1.00 25.13 134 GLY A CA 1
ATOM 871 C C . GLY A 1 109 ? -2.502 5.997 26.424 1.00 26.41 134 GLY A C 1
ATOM 872 O O . GLY A 1 109 ? -2.100 5.811 25.270 1.00 25.71 134 GLY A O 1
ATOM 873 N N . GLU A 1 110 ? -1.694 6.310 27.432 1.00 26.21 135 GLU A N 1
ATOM 874 C CA . GLU A 1 110 ? -0.247 6.303 27.292 1.00 27.50 135 GLU A CA 1
ATOM 875 C C . GLU A 1 110 ? 0.265 5.009 27.864 1.00 28.19 135 GLU A C 1
ATOM 876 O O . GLU A 1 110 ? 0.119 4.754 29.070 1.00 28.54 135 GLU A O 1
ATOM 882 N N . ASN A 1 111 ? 0.862 4.204 26.992 1.00 28.15 136 ASN A N 1
ATOM 883 C CA . ASN A 1 111 ? 1.420 2.910 27.356 1.00 28.79 136 ASN A CA 1
ATOM 884 C C . ASN A 1 111 ? 2.835 3.075 27.937 1.00 28.19 136 ASN A C 1
ATOM 885 O O . ASN A 1 111 ? 3.840 3.120 27.208 1.00 29.24 136 ASN A O 1
ATOM 890 N N . LEU A 1 112 ? 2.903 3.215 29.252 1.00 26.52 137 LEU A N 1
ATOM 891 C CA . LEU A 1 112 ? 4.172 3.291 29.943 1.00 24.41 137 LEU A CA 1
ATOM 892 C C . LEU A 1 112 ? 4.374 1.999 30.711 1.00 23.23 137 LEU A C 1
ATOM 893 O O . LEU A 1 112 ? 3.448 1.489 31.316 1.00 22.57 137 LEU A O 1
ATOM 898 N N . THR A 1 113 ? 5.593 1.474 30.681 1.00 21.55 138 THR A N 1
ATOM 899 C CA . THR A 1 113 ? 5.914 0.278 31.417 1.00 20.90 138 THR A CA 1
ATOM 900 C C . THR A 1 113 ? 6.071 0.669 32.877 1.00 20.78 138 THR A C 1
ATOM 901 O O . THR A 1 113 ? 6.199 1.850 33.177 1.00 20.57 138 THR A O 1
ATOM 905 N N . ASP A 1 114 ? 6.076 -0.307 33.781 1.00 21.11 139 ASP A N 1
ATOM 906 C CA . ASP A 1 114 ? 6.340 0.017 35.190 1.00 20.73 139 ASP A CA 1
ATOM 907 C C . ASP A 1 114 ? 7.700 0.683 35.350 1.00 20.39 139 ASP A C 1
ATOM 908 O O . ASP A 1 114 ? 7.846 1.624 36.124 1.00 19.67 139 ASP A O 1
ATOM 913 N N . GLU A 1 115 ? 8.697 0.239 34.586 1.00 20.39 140 GLU A N 1
ATOM 914 C CA . GLU A 1 115 ? 10.004 0.912 34.617 1.00 20.86 140 GLU A CA 1
ATOM 915 C C . GLU A 1 115 ? 9.948 2.392 34.212 1.00 20.44 140 GLU A C 1
ATOM 916 O O . GLU A 1 115 ? 10.589 3.235 34.849 1.00 21.01 140 GLU A O 1
ATOM 922 N N . GLU A 1 116 ? 9.192 2.718 33.170 1.00 19.63 141 GLU A N 1
ATOM 923 C CA . GLU A 1 116 ? 9.069 4.111 32.751 1.00 19.60 141 GLU A CA 1
ATOM 924 C C . GLU A 1 116 ? 8.282 4.962 33.765 1.00 19.52 141 GLU A C 1
ATOM 925 O O . GLU A 1 116 ? 8.596 6.139 33.979 1.00 19.06 141 GLU A O 1
ATOM 931 N N . LEU A 1 117 ? 7.259 4.364 34.368 1.00 18.92 142 LEU A N 1
ATOM 932 C CA . LEU A 1 117 ? 6.482 5.052 35.396 1.00 18.80 142 LEU A CA 1
ATOM 933 C C . LEU A 1 117 ? 7.359 5.278 36.627 1.00 19.33 142 LEU A C 1
ATOM 934 O O . LEU A 1 117 ? 7.377 6.376 37.183 1.00 19.36 142 LEU A O 1
ATOM 939 N N . GLN A 1 118 ? 8.122 4.264 37.017 1.00 19.24 143 GLN A N 1
ATOM 940 C CA . GLN A 1 118 ? 9.057 4.435 38.140 1.00 20.18 143 GLN A CA 1
ATOM 941 C C . GLN A 1 118 ? 10.095 5.525 37.853 1.00 20.30 143 GLN A C 1
ATOM 942 O O . GLN A 1 118 ? 10.427 6.327 38.736 1.00 19.98 143 GLN A O 1
ATOM 948 N N . GLU A 1 119 ? 10.588 5.582 36.613 1.00 21.27 144 GLU A N 1
ATOM 949 C CA . GLU A 1 119 ? 11.526 6.650 36.208 1.00 21.62 144 GLU A CA 1
ATOM 950 C C . GLU A 1 119 ? 10.920 8.028 36.450 1.00 20.38 144 GLU A C 1
ATOM 951 O O . GLU A 1 119 ? 11.620 8.943 36.903 1.00 20.42 144 GLU A O 1
ATOM 957 N N . MET A 1 120 ? 9.626 8.172 36.152 1.00 18.63 145 MET A N 1
ATOM 958 C CA . MET A 1 120 ? 8.928 9.459 36.342 1.00 17.86 145 MET A CA 1
ATOM 959 C C . MET A 1 120 ? 8.840 9.840 37.828 1.00 15.67 145 MET A C 1
ATOM 960 O O . MET A 1 120 ? 9.109 10.988 38.201 1.00 14.20 145 MET A O 1
ATOM 965 N N . ILE A 1 121 ? 8.477 8.876 38.667 1.00 14.75 146 ILE A N 1
ATOM 966 C CA . ILE A 1 121 ? 8.495 9.115 40.119 1.00 14.51 146 ILE A CA 1
ATOM 967 C C . ILE A 1 121 ? 9.898 9.561 40.587 1.00 15.72 146 ILE A C 1
ATOM 968 O O . ILE A 1 121 ? 10.038 10.610 41.252 1.00 15.35 146 ILE A O 1
ATOM 973 N N . ASP A 1 122 ? 10.918 8.792 40.221 1.00 16.07 147 ASP A N 1
ATOM 974 C CA . ASP A 1 122 ? 12.305 9.127 40.616 1.00 17.86 147 ASP A CA 1
ATOM 975 C C . ASP A 1 122 ? 12.738 10.527 40.169 1.00 18.34 147 ASP A C 1
ATOM 976 O O . ASP A 1 122 ? 13.344 11.256 40.958 1.00 18.70 147 ASP A O 1
ATOM 981 N N . GLU A 1 123 ? 12.414 10.899 38.925 1.00 18.11 148 GLU A N 1
ATOM 982 C CA . GLU A 1 123 ? 12.705 12.236 38.380 1.00 18.89 148 GLU A CA 1
ATOM 983 C C . GLU A 1 123 ? 12.087 13.352 39.234 1.00 17.45 148 GLU A C 1
ATOM 984 O O . GLU A 1 123 ? 12.735 14.357 39.508 1.00 18.26 148 GLU A O 1
ATOM 990 N N . ALA A 1 124 ? 10.853 13.166 39.688 1.00 14.63 149 ALA A N 1
ATOM 991 C CA . ALA A 1 124 ? 10.164 14.214 40.422 1.00 13.61 149 ALA A CA 1
ATOM 992 C C . ALA A 1 124 ? 10.455 14.165 41.914 1.00 13.08 149 ALA A C 1
ATOM 993 O O . ALA A 1 124 ? 10.409 15.193 42.577 1.00 13.69 149 ALA A O 1
ATOM 995 N N . ASP A 1 125 ? 10.776 12.979 42.423 1.00 11.68 150 ASP A N 1
ATOM 996 C CA . ASP A 1 125 ? 10.927 12.744 43.872 1.00 11.42 150 ASP A CA 1
ATOM 997 C C . ASP A 1 125 ? 12.283 13.229 44.419 1.00 11.64 150 ASP A C 1
ATOM 998 O O . ASP A 1 125 ? 13.203 12.431 44.751 1.00 11.83 150 ASP A O 1
ATOM 1003 N N . ARG A 1 126 ? 12.393 14.545 44.542 1.00 11.43 151 ARG A N 1
ATOM 1004 C CA . ARG A 1 126 ? 13.621 15.199 45.023 1.00 12.18 151 ARG A CA 1
ATOM 1005 C C . ARG A 1 126 ? 13.940 14.919 46.485 1.00 10.85 151 ARG A C 1
ATOM 1006 O O . ARG A 1 126 ? 15.128 14.825 46.877 1.00 10.96 151 ARG A O 1
ATOM 1014 N N . ASP A 1 127 ? 12.912 14.856 47.322 1.00 9.01 152 ASP A N 1
ATOM 1015 C CA . ASP A 1 127 ? 13.141 14.621 48.746 1.00 8.63 152 ASP A CA 1
ATOM 1016 C C . ASP A 1 127 ? 13.353 13.153 49.106 1.00 7.81 152 ASP A C 1
ATOM 1017 O O . ASP A 1 127 ? 13.670 12.860 50.224 1.00 8.23 152 ASP A O 1
ATOM 1022 N N . GLY A 1 128 ? 13.146 12.232 48.156 1.00 8.07 153 GLY A N 1
ATOM 1023 C CA . GLY A 1 128 ? 13.505 10.825 48.424 1.00 8.29 153 GLY A CA 1
ATOM 1024 C C . GLY A 1 128 ? 12.489 10.012 49.204 1.00 8.44 153 GLY A C 1
ATOM 1025 O O . GLY A 1 128 ? 12.818 8.962 49.741 1.00 9.25 153 GLY A O 1
ATOM 1026 N N . ASP A 1 129 ? 11.257 10.505 49.315 1.00 8.75 154 ASP A N 1
ATOM 1027 C CA . ASP A 1 129 ? 10.245 9.790 50.062 1.00 8.35 154 ASP A CA 1
ATOM 1028 C C . ASP A 1 129 ? 9.424 8.837 49.219 1.00 8.02 154 ASP A C 1
ATOM 1029 O O . ASP A 1 129 ? 8.501 8.237 49.750 1.00 9.19 154 ASP A O 1
ATOM 1034 N N . GLY A 1 130 ? 9.769 8.680 47.932 1.00 7.81 155 GLY A N 1
ATOM 1035 C CA . GLY A 1 130 ? 9.057 7.716 47.033 1.00 8.78 155 GLY A CA 1
ATOM 1036 C C . GLY A 1 130 ? 7.708 8.151 46.461 1.00 9.06 155 GLY A C 1
ATOM 1037 O O . GLY A 1 130 ? 6.997 7.351 45.855 1.00 9.52 155 GLY A O 1
ATOM 1038 N N . GLU A 1 131 ? 7.330 9.414 46.655 1.00 7.65 156 GLU A N 1
ATOM 1039 C CA . GLU A 1 131 ? 6.091 9.919 46.107 1.00 7.52 156 GLU A CA 1
ATOM 1040 C C . GLU A 1 131 ? 6.326 11.350 45.763 1.00 8.29 156 GLU A C 1
ATOM 1041 O O . GLU A 1 131 ? 7.449 11.859 46.012 1.00 5.52 156 GLU A O 1
ATOM 1047 N N . VAL A 1 132 ? 5.317 11.968 45.137 1.00 6.84 157 VAL A N 1
ATOM 1048 C CA . VAL A 1 132 ? 5.505 13.320 44.582 1.00 7.69 157 VAL A CA 1
ATOM 1049 C C . VAL A 1 132 ? 4.604 14.329 45.274 1.00 8.10 157 VAL A C 1
ATOM 1050 O O . VAL A 1 132 ? 3.356 14.233 45.218 1.00 8.12 157 VAL A O 1
ATOM 1054 N N . SER A 1 133 ? 5.245 15.282 45.950 1.00 9.47 158 SER A N 1
ATOM 1055 C CA . SER A 1 133 ? 4.556 16.345 46.682 1.00 8.59 158 SER A CA 1
ATOM 1056 C C . SER A 1 133 ? 4.119 17.469 45.732 1.00 10.28 158 SER A C 1
ATOM 1057 O O . SER A 1 133 ? 4.612 17.586 44.591 1.00 10.28 158 SER A O 1
ATOM 1060 N N . GLU A 1 134 ? 3.246 18.343 46.225 1.00 11.66 159 GLU A N 1
ATOM 1061 C CA . GLU A 1 134 ? 2.866 19.508 45.440 1.00 13.40 159 GLU A CA 1
ATOM 1062 C C . GLU A 1 134 ? 4.098 20.346 45.028 1.00 12.43 159 GLU A C 1
ATOM 1063 O O . GLU A 1 134 ? 4.211 20.774 43.881 1.00 10.46 159 GLU A O 1
ATOM 1069 N N . GLN A 1 135 ? 5.020 20.564 45.966 1.00 13.50 160 GLN A N 1
ATOM 1070 C CA . GLN A 1 135 ? 6.244 21.303 45.660 1.00 13.50 160 GLN A CA 1
ATOM 1071 C C . GLN A 1 135 ? 7.065 20.629 44.568 1.00 12.19 160 GLN A C 1
ATOM 1072 O O . GLN A 1 135 ? 7.535 21.296 43.650 1.00 10.87 160 GLN A O 1
ATOM 1078 N N . GLU A 1 136 ? 7.220 19.297 44.643 1.00 9.70 161 GLU A N 1
ATOM 1079 C CA . GLU A 1 136 ? 7.927 18.566 43.607 1.00 9.48 161 GLU A CA 1
ATOM 1080 C C . GLU A 1 136 ? 7.198 18.625 42.277 1.00 9.36 161 GLU A C 1
ATOM 1081 O O . GLU A 1 136 ? 7.812 18.737 41.230 1.00 10.01 161 GLU A O 1
ATOM 1087 N N . PHE A 1 137 ? 5.877 18.543 42.324 1.00 9.97 162 PHE A N 1
ATOM 1088 C CA . PHE A 1 137 ? 5.105 18.557 41.094 1.00 11.57 162 PHE A CA 1
ATOM 1089 C C . PHE A 1 137 ? 5.215 19.945 40.453 1.00 12.32 162 PHE A C 1
ATOM 1090 O O . PHE A 1 137 ? 5.498 20.047 39.249 1.00 13.81 162 PHE A O 1
ATOM 1098 N N . LEU A 1 138 ? 5.018 20.978 41.264 1.00 14.01 163 LEU A N 1
ATOM 1099 C CA . LEU A 1 138 ? 5.209 22.386 40.827 1.00 16.22 163 LEU A CA 1
ATOM 1100 C C . LEU A 1 138 ? 6.574 22.575 40.161 1.00 17.23 163 LEU A C 1
ATOM 1101 O O . LEU A 1 138 ? 6.666 23.079 39.043 1.00 17.41 163 LEU A O 1
ATOM 1106 N N . ARG A 1 139 ? 7.628 22.127 40.835 1.00 18.16 164 ARG A N 1
ATOM 1107 C CA . ARG A 1 139 ? 8.982 22.150 40.261 1.00 19.78 164 ARG A CA 1
ATOM 1108 C C . ARG A 1 139 ? 9.068 21.519 38.871 1.00 20.62 164 ARG A C 1
ATOM 1109 O O . ARG A 1 139 ? 9.493 22.162 37.894 1.00 20.09 164 ARG A O 1
ATOM 1117 N N . ILE A 1 140 ? 8.653 20.259 38.786 1.00 21.35 165 ILE A N 1
ATOM 1118 C CA . ILE A 1 140 ? 8.818 19.468 37.585 1.00 23.92 165 ILE A CA 1
ATOM 1119 C C . ILE A 1 140 ? 7.926 20.020 36.451 1.00 25.51 165 ILE A C 1
ATOM 1120 O O . ILE A 1 140 ? 8.192 19.784 35.274 1.00 26.00 165 ILE A O 1
ATOM 1125 N N . MET A 1 141 ? 6.895 20.780 36.813 1.00 27.92 166 MET A N 1
ATOM 1126 C CA . MET A 1 141 ? 5.987 21.386 35.818 1.00 30.94 166 MET A CA 1
ATOM 1127 C C . MET A 1 141 ? 6.509 22.735 35.318 1.00 33.31 166 MET A C 1
ATOM 1128 O O . MET A 1 141 ? 6.439 23.041 34.110 1.00 33.34 166 MET A O 1
ATOM 1133 N N . LYS A 1 142 ? 6.999 23.536 36.262 1.00 36.20 167 LYS A N 1
ATOM 1134 C CA . LYS A 1 142 ? 7.565 24.856 35.979 1.00 39.08 167 LYS A CA 1
ATOM 1135 C C . LYS A 1 142 ? 9.051 24.680 35.687 1.00 40.78 167 LYS A C 1
ATOM 1136 O O . LYS A 1 142 ? 9.894 24.926 36.562 1.00 41.65 167 LYS A O 1
ATOM 1142 N N . LYS A 1 143 ? 9.377 24.213 34.480 1.00 42.66 168 LYS A N 1
ATOM 1143 C CA . LYS A 1 143 ? 10.786 24.081 34.064 1.00 44.04 168 LYS A CA 1
ATOM 1144 C C . LYS A 1 143 ? 11.008 24.175 32.543 1.00 44.87 168 LYS A C 1
ATOM 1145 O O . LYS A 1 143 ? 10.504 23.358 31.761 1.00 45.57 168 LYS A O 1
ATOM 1151 N N . THR B 1 1 ? -1.897 -11.258 20.919 1.00 48.53 26 THR B N 1
ATOM 1152 C CA . THR B 1 1 ? -3.267 -11.651 20.460 1.00 48.32 26 THR B CA 1
ATOM 1153 C C . THR B 1 1 ? -3.236 -13.020 19.783 1.00 48.49 26 THR B C 1
ATOM 1154 O O . THR B 1 1 ? -2.286 -13.348 19.050 1.00 48.65 26 THR B O 1
ATOM 1158 N N . GLU B 1 2 ? -4.266 -13.822 20.055 1.00 48.23 27 GLU B N 1
ATOM 1159 C CA . GLU B 1 2 ? -4.332 -15.203 19.577 1.00 47.97 27 GLU B CA 1
ATOM 1160 C C . GLU B 1 2 ? -4.823 -15.310 18.122 1.00 47.25 27 GLU B C 1
ATOM 1161 O O . GLU B 1 2 ? -4.312 -16.129 17.350 1.00 47.25 27 GLU B O 1
ATOM 1167 N N . GLU B 1 3 ? -5.805 -14.483 17.760 1.00 46.21 28 GLU B N 1
ATOM 1168 C CA . GLU B 1 3 ? -6.317 -14.414 16.388 1.00 44.93 28 GLU B CA 1
ATOM 1169 C C . GLU B 1 3 ? -5.246 -13.956 15.385 1.00 43.77 28 GLU B C 1
ATOM 1170 O O . 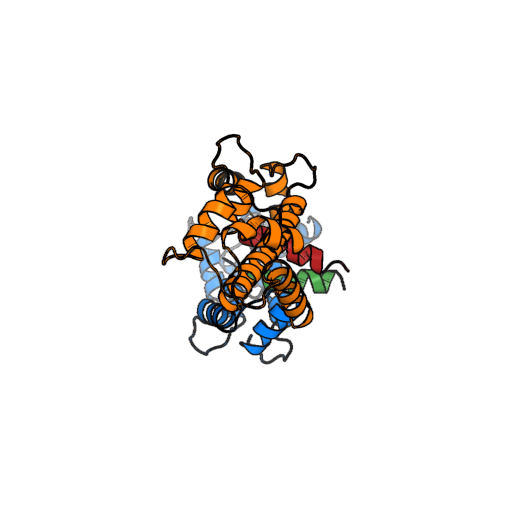GLU B 1 3 ? -5.186 -14.469 14.259 1.00 43.65 28 GLU B O 1
ATOM 1176 N N . GLN B 1 4 ? -4.419 -12.988 15.785 1.00 42.02 29 GLN B N 1
ATOM 1177 C CA . GLN B 1 4 ? -3.335 -12.499 14.917 1.00 40.12 29 GLN B CA 1
ATOM 1178 C C . GLN B 1 4 ? -2.227 -13.532 14.749 1.00 38.43 29 GLN B C 1
ATOM 1179 O O . GLN B 1 4 ? -1.678 -13.688 13.664 1.00 37.58 29 GLN B O 1
ATOM 1185 N N . LYS B 1 5 ? -1.923 -14.233 15.835 1.00 36.55 30 LYS B N 1
ATOM 1186 C CA . LYS B 1 5 ? -0.968 -15.331 15.853 1.00 34.91 30 LYS B CA 1
ATOM 1187 C C . LYS B 1 5 ? -1.421 -16.454 14.898 1.00 32.92 30 LYS B C 1
ATOM 1188 O O . LYS B 1 5 ? -0.605 -16.996 14.153 1.00 31.86 30 LYS B O 1
ATOM 1194 N N . GLN B 1 6 ? -2.724 -16.768 14.921 1.00 30.68 31 GLN B N 1
ATOM 1195 C CA . GLN B 1 6 ? -3.350 -17.750 14.007 1.00 28.04 31 GLN B CA 1
ATOM 1196 C C . GLN B 1 6 ? -3.204 -17.306 12.546 1.00 26.03 31 GLN B C 1
ATOM 1197 O O . GLN B 1 6 ? -2.862 -18.097 11.679 1.00 24.18 31 GLN B O 1
ATOM 1203 N N . GLU B 1 7 ? -3.446 -16.025 12.277 1.00 23.20 32 GLU B N 1
ATOM 1204 C CA . GLU B 1 7 ? -3.326 -15.514 10.921 1.00 22.06 32 GLU B CA 1
ATOM 1205 C C . GLU B 1 7 ? -1.878 -15.662 10.424 1.00 19.62 32 GLU B C 1
ATOM 1206 O O . GLU B 1 7 ? -1.617 -16.010 9.265 1.00 19.22 32 GLU B O 1
ATOM 1212 N N . ILE B 1 8 ? -0.938 -15.392 11.313 1.00 18.61 33 ILE B N 1
ATOM 1213 C CA . ILE B 1 8 ? 0.494 -15.532 10.973 1.00 17.25 33 ILE B CA 1
ATOM 1214 C C . ILE B 1 8 ? 0.828 -17.005 10.682 1.00 16.55 33 ILE B C 1
ATOM 1215 O O . ILE B 1 8 ? 1.544 -17.302 9.740 1.00 14.98 33 ILE B O 1
ATOM 1220 N N . ARG B 1 9 ? 0.277 -17.922 11.472 1.00 16.90 34 ARG B N 1
ATOM 1221 C CA . ARG B 1 9 ? 0.505 -19.366 11.235 1.00 15.87 34 ARG B CA 1
ATOM 1222 C C . ARG B 1 9 ? -0.036 -19.753 9.848 1.00 15.70 34 ARG B C 1
ATOM 1223 O O . ARG B 1 9 ? 0.611 -20.476 9.051 1.00 13.35 34 ARG B O 1
ATOM 1231 N N . GLU B 1 10 ? -1.221 -19.247 9.541 1.00 14.83 35 GLU B N 1
ATOM 1232 C CA . GLU B 1 10 ? -1.844 -19.559 8.256 1.00 15.17 35 GLU B CA 1
ATOM 1233 C C . GLU B 1 10 ? -1.045 -19.045 7.081 1.00 14.76 35 GLU B C 1
ATOM 1234 O O . GLU B 1 10 ? -0.960 -19.714 6.045 1.00 14.51 35 GLU B O 1
ATOM 1240 N N . ALA B 1 11 ? -0.445 -17.855 7.221 1.00 13.07 36 ALA B N 1
ATOM 1241 C CA . ALA B 1 11 ? 0.395 -17.327 6.153 1.00 11.98 36 ALA B CA 1
ATOM 1242 C C . ALA B 1 11 ? 1.679 -18.162 5.990 1.00 12.24 36 ALA B C 1
ATOM 1243 O O . ALA B 1 11 ? 2.062 -18.503 4.871 1.00 11.97 36 ALA B O 1
ATOM 1245 N N . PHE B 1 12 ? 2.289 -18.544 7.104 1.00 10.98 37 PHE B N 1
ATOM 1246 C CA . PHE B 1 12 ? 3.469 -19.404 7.059 1.00 11.37 37 PHE B CA 1
ATOM 1247 C C . PHE B 1 12 ? 3.122 -20.712 6.313 1.00 11.66 37 PHE B C 1
ATOM 1248 O O . PHE B 1 12 ? 3.812 -21.115 5.355 1.00 11.70 37 PHE B O 1
ATOM 1256 N N . ASP B 1 13 ? 2.029 -21.343 6.728 1.00 12.51 38 ASP B N 1
ATOM 1257 C CA . ASP B 1 13 ? 1.650 -22.661 6.196 1.00 12.57 38 ASP B CA 1
ATOM 1258 C C . ASP B 1 13 ? 1.385 -22.685 4.677 1.00 12.74 38 ASP B C 1
ATOM 1259 O O . ASP B 1 13 ? 1.520 -23.739 4.029 1.00 12.24 38 ASP B O 1
ATOM 1264 N N . LEU B 1 14 ? 1.007 -21.546 4.110 1.00 12.08 39 LEU B N 1
ATOM 1265 C CA . LEU B 1 14 ? 0.926 -21.408 2.639 1.00 12.31 39 LEU B CA 1
ATOM 1266 C C . LEU B 1 14 ? 2.195 -21.832 1.936 1.00 11.76 39 LEU B C 1
ATOM 1267 O O . LEU B 1 14 ? 2.156 -22.368 0.797 1.00 12.74 39 LEU B O 1
ATOM 1272 N N . PHE B 1 15 ? 3.346 -21.586 2.563 1.00 12.47 40 PHE B N 1
ATOM 1273 C CA . PHE B 1 15 ? 4.604 -21.878 1.928 1.00 12.07 40 PHE B CA 1
ATOM 1274 C C . PHE B 1 15 ? 5.260 -23.144 2.444 1.00 12.53 40 PHE B C 1
ATOM 1275 O O . PHE B 1 15 ? 6.431 -23.415 2.122 1.00 13.18 40 PHE B O 1
ATOM 1283 N N . ASP B 1 16 ? 4.524 -23.889 3.268 1.00 11.51 41 ASP B N 1
ATOM 1284 C CA . ASP B 1 16 ? 5.040 -25.160 3.763 1.00 10.63 41 ASP B CA 1
ATOM 1285 C C . ASP B 1 16 ? 4.041 -26.273 3.456 1.00 11.53 41 ASP B C 1
ATOM 1286 O O . ASP B 1 16 ? 3.525 -26.955 4.364 1.00 10.80 41 ASP B O 1
ATOM 1291 N N . ALA B 1 17 ? 3.771 -26.490 2.174 1.00 10.79 42 ALA B N 1
ATOM 1292 C CA . ALA B 1 17 ? 2.683 -27.418 1.832 1.00 11.47 42 ALA B CA 1
ATOM 1293 C C . ALA B 1 17 ? 3.064 -28.833 2.197 1.00 11.99 42 ALA B C 1
ATOM 1294 O O . ALA B 1 17 ? 2.179 -29.651 2.426 1.00 13.87 42 ALA B O 1
ATOM 1296 N N . ASP B 1 18 ? 4.366 -29.109 2.252 1.00 11.97 43 ASP B N 1
ATOM 1297 C CA . ASP B 1 18 ? 4.871 -30.465 2.544 1.00 12.65 43 ASP B CA 1
ATOM 1298 C C . ASP B 1 18 ? 5.005 -30.743 4.048 1.00 11.67 43 ASP B C 1
ATOM 1299 O O . ASP B 1 18 ? 5.315 -31.866 4.433 1.00 12.03 43 ASP B O 1
ATOM 1304 N N . GLY B 1 19 ? 4.764 -29.725 4.882 1.00 9.88 44 GLY B N 1
ATOM 1305 C CA . GLY B 1 19 ? 4.719 -29.949 6.335 1.00 9.90 44 GLY B CA 1
ATOM 1306 C C . GLY B 1 19 ? 6.085 -30.263 6.938 1.00 10.92 44 GLY B C 1
ATOM 1307 O O . GLY B 1 19 ? 6.196 -31.100 7.876 1.00 11.23 44 GLY B O 1
ATOM 1308 N N . THR B 1 20 ? 7.115 -29.602 6.412 1.00 10.24 45 THR B N 1
ATOM 1309 C CA . THR B 1 20 ? 8.476 -29.720 6.931 1.00 10.81 45 THR B CA 1
ATOM 1310 C C . THR B 1 20 ? 8.757 -28.851 8.148 1.00 11.14 45 THR B C 1
ATOM 1311 O O . THR B 1 20 ? 9.816 -28.984 8.745 1.00 11.52 45 THR B O 1
ATOM 1315 N N . GLY B 1 21 ? 7.858 -27.926 8.471 1.00 10.55 46 GLY B N 1
ATOM 1316 C CA . GLY B 1 21 ? 8.088 -26.980 9.587 1.00 11.67 46 GLY B CA 1
ATOM 1317 C C . GLY B 1 21 ? 8.989 -25.806 9.236 1.00 12.47 46 GLY B C 1
ATOM 1318 O O . GLY B 1 21 ? 9.351 -25.006 10.103 1.00 12.17 46 GLY B O 1
ATOM 1319 N N . THR B 1 22 ? 9.387 -25.704 7.968 1.00 11.82 47 THR B N 1
ATOM 1320 C CA . THR B 1 22 ? 10.221 -24.600 7.537 1.00 13.52 47 THR B CA 1
ATOM 1321 C C . THR B 1 22 ? 9.708 -24.111 6.199 1.00 12.61 47 THR B C 1
ATOM 1322 O O . THR B 1 22 ? 9.073 -24.869 5.445 1.00 12.34 47 THR B O 1
ATOM 1326 N N . ILE B 1 23 ? 9.960 -22.840 5.913 1.00 11.99 48 ILE B N 1
ATOM 1327 C CA . ILE B 1 23 ? 9.703 -22.315 4.577 1.00 13.72 48 ILE B CA 1
ATOM 1328 C C . ILE B 1 23 ? 10.979 -21.660 4.036 1.00 14.13 48 ILE B C 1
ATOM 1329 O O . ILE B 1 23 ? 11.879 -21.288 4.827 1.00 16.01 48 ILE B O 1
ATOM 1334 N N . ASP B 1 24 ? 11.093 -21.542 2.705 1.00 15.11 49 ASP B N 1
ATOM 1335 C CA . ASP B 1 24 ? 12.263 -20.881 2.101 1.00 15.23 49 ASP B CA 1
ATOM 1336 C C . ASP B 1 24 ? 12.263 -19.394 2.481 1.00 15.11 49 ASP B C 1
ATOM 1337 O O . ASP B 1 24 ? 11.229 -18.721 2.314 1.00 15.07 49 ASP B O 1
ATOM 1342 N N . VAL B 1 25 ? 13.397 -18.877 2.971 1.00 14.73 50 VAL B N 1
ATOM 1343 C CA . VAL B 1 25 ? 13.475 -17.456 3.337 1.00 15.44 50 VAL B CA 1
ATOM 1344 C C . VAL B 1 25 ? 13.139 -16.550 2.148 1.00 14.62 50 VAL B C 1
ATOM 1345 O O . VAL B 1 25 ? 12.673 -15.413 2.336 1.00 14.33 50 VAL B O 1
ATOM 1349 N N . LYS B 1 26 ? 13.323 -17.060 0.934 1.00 14.50 51 LYS B N 1
ATOM 1350 C CA . LYS B 1 26 ? 12.998 -16.273 -0.264 1.00 16.14 51 LYS B CA 1
ATOM 1351 C C . LYS B 1 26 ? 11.496 -15.974 -0.431 1.00 15.46 51 LYS B C 1
ATOM 1352 O O . LYS B 1 26 ? 11.125 -15.036 -1.185 1.00 15.63 51 LYS B O 1
ATOM 1358 N N . GLU B 1 27 ? 10.647 -16.727 0.275 1.00 13.36 52 GLU B N 1
ATOM 1359 C CA . GLU B 1 27 ? 9.205 -16.482 0.281 1.00 14.55 52 GLU B CA 1
ATOM 1360 C C . GLU B 1 27 ? 8.786 -15.314 1.208 1.00 14.12 52 GLU B C 1
ATOM 1361 O O . GLU B 1 27 ? 7.590 -15.001 1.314 1.00 12.61 52 GLU B O 1
ATOM 1367 N N . LEU B 1 28 ? 9.748 -14.677 1.869 1.00 13.35 53 LEU B N 1
ATOM 1368 C CA . LEU B 1 28 ? 9.397 -13.673 2.918 1.00 12.56 53 LEU B CA 1
ATOM 1369 C C . LEU B 1 28 ? 8.508 -12.552 2.376 1.00 12.74 53 LEU B C 1
ATOM 1370 O O . LEU B 1 28 ? 7.516 -12.167 3.026 1.00 11.85 53 LEU B O 1
ATOM 1375 N N . LYS B 1 29 ? 8.872 -12.025 1.211 1.00 11.51 54 LYS B N 1
ATOM 1376 C CA . LYS B 1 29 ? 8.136 -10.904 0.600 1.00 11.72 54 LYS B CA 1
ATOM 1377 C C . LYS B 1 29 ? 6.661 -11.277 0.389 1.00 11.52 54 LYS B C 1
ATOM 1378 O O . LYS B 1 29 ? 5.762 -10.498 0.772 1.00 11.56 54 LYS B O 1
ATOM 1384 N N . VAL B 1 30 ? 6.405 -12.448 -0.209 1.00 10.49 55 VAL B N 1
ATOM 1385 C CA . VAL B 1 30 ? 5.032 -12.865 -0.475 1.00 11.19 55 VAL B CA 1
ATOM 1386 C C . VAL B 1 30 ? 4.314 -13.189 0.844 1.00 11.40 55 VAL B C 1
ATOM 1387 O O . VAL B 1 30 ? 3.124 -12.879 0.965 1.00 11.28 55 VAL B O 1
ATOM 1391 N N . ALA B 1 31 ? 5.015 -13.819 1.806 1.00 10.51 56 ALA B N 1
ATOM 1392 C CA . ALA B 1 31 ? 4.408 -14.101 3.119 1.00 11.12 56 ALA B CA 1
ATOM 1393 C C . ALA B 1 31 ? 3.992 -12.796 3.825 1.00 12.30 56 ALA B C 1
ATOM 1394 O O . ALA B 1 31 ? 2.887 -12.685 4.421 1.00 13.54 56 ALA B O 1
ATOM 1396 N N . MET B 1 32 ? 4.857 -11.789 3.728 1.00 12.29 57 MET B N 1
ATOM 1397 C CA . MET B 1 32 ? 4.589 -10.508 4.361 1.00 13.20 57 MET B CA 1
ATOM 1398 C C . MET B 1 32 ? 3.408 -9.830 3.661 1.00 12.54 57 MET B C 1
ATOM 1399 O O . MET B 1 32 ? 2.489 -9.327 4.323 1.00 14.13 57 MET B O 1
ATOM 1404 N N . ARG B 1 33 ? 3.388 -9.894 2.333 1.00 12.60 58 ARG B N 1
ATOM 1405 C CA . ARG B 1 33 ? 2.279 -9.366 1.554 1.00 12.59 58 ARG B CA 1
ATOM 1406 C C . ARG B 1 33 ? 0.950 -9.985 1.985 1.00 13.07 58 ARG B C 1
ATOM 1407 O O . ARG B 1 33 ? -0.017 -9.244 2.223 1.00 13.26 58 ARG B O 1
ATOM 1415 N N . ALA B 1 34 ? 0.918 -11.324 2.115 1.00 12.74 59 ALA B N 1
ATOM 1416 C CA . ALA B 1 34 ? -0.292 -12.037 2.596 1.00 13.55 59 ALA B CA 1
ATOM 1417 C C . ALA B 1 34 ? -0.813 -11.449 3.899 1.00 13.50 59 ALA B C 1
ATOM 1418 O O . ALA B 1 34 ? -2.018 -11.413 4.138 1.00 15.13 59 ALA B O 1
ATOM 1420 N N . LEU B 1 35 ? 0.099 -10.990 4.741 1.00 12.69 60 LEU B N 1
ATOM 1421 C CA . LEU B 1 35 ? -0.236 -10.427 6.027 1.00 13.89 60 LEU B CA 1
ATOM 1422 C C . LEU B 1 35 ? -0.516 -8.916 5.967 1.00 14.14 60 LEU B C 1
ATOM 1423 O O . LEU B 1 35 ? -0.772 -8.310 6.999 1.00 17.35 60 LEU B O 1
ATOM 1428 N N . GLY B 1 36 ? -0.448 -8.334 4.779 1.00 13.96 61 GLY B N 1
ATOM 1429 C CA . GLY B 1 36 ? -0.848 -6.918 4.532 1.00 15.75 61 GLY B CA 1
ATOM 1430 C C . GLY B 1 36 ? 0.285 -5.896 4.600 1.00 17.43 61 GLY B C 1
ATOM 1431 O O . GLY B 1 36 ? 0.041 -4.681 4.694 1.00 17.49 61 GLY B O 1
ATOM 1432 N N . PHE B 1 37 ? 1.531 -6.379 4.596 1.00 17.82 62 PHE B N 1
ATOM 1433 C CA . PHE B 1 37 ? 2.714 -5.515 4.498 1.00 19.92 62 PHE B CA 1
ATOM 1434 C C . PHE B 1 37 ? 3.125 -5.337 3.036 1.00 21.90 62 PHE B C 1
ATOM 1435 O O . PHE B 1 37 ? 2.858 -6.203 2.210 1.00 23.82 62 PHE B O 1
ATOM 1443 N N . GLU B 1 38 ? 3.786 -4.233 2.711 1.00 22.87 63 GLU B N 1
ATOM 1444 C CA . GLU B 1 38 ? 4.455 -4.138 1.413 1.00 23.19 63 GLU B CA 1
ATOM 1445 C C . GLU B 1 38 ? 5.864 -3.613 1.666 1.00 22.92 63 GLU B C 1
ATOM 1446 O O . GLU B 1 38 ? 6.136 -2.407 1.560 1.00 22.03 63 GLU B O 1
ATOM 1452 N N . PRO B 1 39 ? 6.755 -4.528 2.056 1.00 22.78 64 PRO B N 1
ATOM 1453 C CA . PRO B 1 39 ? 8.084 -4.128 2.452 1.00 21.99 64 PRO B CA 1
ATOM 1454 C C . PRO B 1 39 ? 8.877 -3.646 1.226 1.00 21.54 64 PRO B C 1
ATOM 1455 O O . PRO B 1 39 ? 8.712 -4.184 0.119 1.00 21.54 64 PRO B O 1
ATOM 1459 N N . LYS B 1 40 ? 9.719 -2.647 1.428 1.00 19.92 65 LYS B N 1
ATOM 1460 C CA . LYS B 1 40 ? 10.562 -2.159 0.346 1.00 19.26 65 LYS B CA 1
ATOM 1461 C C . LYS B 1 40 ? 11.766 -3.107 0.169 1.00 18.11 65 LYS B C 1
ATOM 1462 O O . LYS B 1 40 ? 12.038 -3.943 1.040 1.00 17.25 65 LYS B O 1
ATOM 1468 N N . LYS B 1 41 ? 12.413 -3.013 -0.991 1.00 16.93 66 LYS B N 1
ATOM 1469 C CA . LYS B 1 41 ? 13.618 -3.806 -1.323 1.00 18.08 66 LYS B CA 1
ATOM 1470 C C . LYS B 1 41 ? 14.660 -3.821 -0.189 1.00 18.27 66 LYS B C 1
ATOM 1471 O O . LYS B 1 41 ? 15.124 -4.875 0.216 1.00 17.42 66 LYS B O 1
ATOM 1477 N N . GLU B 1 42 ? 15.025 -2.646 0.323 1.00 18.88 67 GLU B N 1
ATOM 1478 C CA . GLU B 1 42 ? 16.032 -2.561 1.380 1.00 20.55 67 GLU B CA 1
ATOM 1479 C C . GLU B 1 42 ? 15.616 -3.247 2.663 1.00 21.07 67 GLU B C 1
ATOM 1480 O O . GLU B 1 42 ? 16.443 -3.871 3.339 1.00 21.10 67 GLU B O 1
ATOM 1486 N N . GLU B 1 43 ? 14.321 -3.165 2.972 1.00 20.67 68 GLU B N 1
ATOM 1487 C CA . GLU B 1 43 ? 13.737 -3.854 4.125 1.00 20.76 68 GLU B CA 1
ATOM 1488 C C . GLU B 1 43 ? 13.814 -5.383 4.006 1.00 17.38 68 GLU B C 1
ATOM 1489 O O . GLU B 1 43 ? 14.207 -6.060 4.944 1.00 16.11 68 GLU B O 1
ATOM 1495 N N . ILE B 1 44 ? 13.443 -5.920 2.849 1.00 14.44 69 ILE B N 1
ATOM 1496 C CA . ILE B 1 44 ? 13.593 -7.358 2.604 1.00 13.15 69 ILE B CA 1
ATOM 1497 C C . ILE B 1 44 ? 15.063 -7.788 2.734 1.00 13.05 69 ILE B C 1
ATOM 1498 O O . ILE B 1 44 ? 15.354 -8.721 3.467 1.00 12.90 69 ILE B O 1
ATOM 1503 N N . LYS B 1 45 ? 15.969 -7.099 2.037 1.00 13.37 70 LYS B N 1
ATOM 1504 C CA . LYS B 1 45 ? 17.415 -7.393 2.142 1.00 14.83 70 LYS B CA 1
ATOM 1505 C C . LYS B 1 45 ? 17.856 -7.501 3.596 1.00 15.06 70 LYS B C 1
ATOM 1506 O O . LYS B 1 45 ? 18.421 -8.506 4.005 1.00 14.03 70 LYS B O 1
ATOM 1512 N N . LYS B 1 46 ? 17.558 -6.461 4.380 1.00 16.63 71 LYS B N 1
ATOM 1513 C CA . LYS B 1 46 ? 17.906 -6.457 5.808 1.00 18.42 71 LYS B CA 1
ATOM 1514 C C . LYS B 1 46 ? 17.250 -7.591 6.620 1.00 18.72 71 LYS B C 1
ATOM 1515 O O . LYS B 1 46 ? 17.946 -8.266 7.399 1.00 18.96 71 LYS B O 1
ATOM 1521 N N . MET B 1 47 ? 15.949 -7.850 6.419 1.00 18.37 72 MET B N 1
ATOM 1522 C CA . MET B 1 47 ? 15.270 -8.910 7.174 1.00 18.67 72 MET B CA 1
ATOM 1523 C C . MET B 1 47 ? 15.810 -10.291 6.874 1.00 17.12 72 MET B C 1
ATOM 1524 O O . MET B 1 47 ? 16.018 -11.068 7.793 1.00 16.97 72 MET B O 1
ATOM 1529 N N . ILE B 1 48 ? 16.017 -10.604 5.592 1.00 15.95 73 ILE B N 1
ATOM 1530 C CA . ILE B 1 48 ? 16.519 -11.903 5.207 1.00 15.46 73 ILE B CA 1
ATOM 1531 C C . ILE B 1 48 ? 17.883 -12.103 5.846 1.00 15.65 73 ILE B C 1
ATOM 1532 O O . ILE B 1 48 ? 18.176 -13.198 6.343 1.00 14.43 73 ILE B O 1
ATOM 1537 N N . SER B 1 49 ? 18.705 -11.057 5.821 1.00 16.43 74 SER B N 1
ATOM 1538 C CA . SER B 1 49 ? 20.029 -11.179 6.440 1.00 19.21 74 SER B CA 1
ATOM 1539 C C . SER B 1 49 ? 19.878 -11.447 7.945 1.00 19.71 74 SER B C 1
ATOM 1540 O O . SER B 1 49 ? 20.622 -12.253 8.490 1.00 20.17 74 SER B O 1
ATOM 1543 N N . GLU B 1 50 ? 18.891 -10.809 8.577 1.00 21.15 75 GLU B N 1
ATOM 1544 C CA . GLU B 1 50 ? 18.699 -10.916 10.034 1.00 23.03 75 GLU B CA 1
ATOM 1545 C C . GLU B 1 50 ? 18.089 -12.259 10.423 1.00 22.98 75 GLU B C 1
ATOM 1546 O O . GLU B 1 50 ? 18.474 -12.842 11.435 1.00 23.81 75 GLU B O 1
ATOM 1552 N N . ILE B 1 51 ? 17.150 -12.752 9.616 1.00 22.29 76 ILE B N 1
ATOM 1553 C CA . ILE B 1 51 ? 16.460 -14.010 9.895 1.00 23.10 76 ILE B CA 1
ATOM 1554 C C . ILE B 1 51 ? 17.336 -15.229 9.712 1.00 23.32 76 ILE B C 1
ATOM 1555 O O . ILE B 1 51 ? 17.240 -16.217 10.456 1.00 23.91 76 ILE B O 1
ATOM 1560 N N . ASP B 1 52 ? 18.179 -15.170 8.698 1.00 23.29 77 ASP B N 1
ATOM 1561 C CA . ASP B 1 52 ? 18.947 -16.329 8.318 1.00 23.38 77 ASP B CA 1
ATOM 1562 C C . ASP B 1 52 ? 20.437 -16.047 8.507 1.00 23.28 77 ASP B C 1
ATOM 1563 O O . ASP B 1 52 ? 21.202 -16.175 7.560 1.00 23.80 77 ASP B O 1
ATOM 1568 N N . LYS B 1 53 ? 20.830 -15.628 9.719 1.00 23.81 78 LYS B N 1
ATOM 1569 C CA . LYS B 1 53 ? 22.257 -15.329 10.032 1.00 23.76 78 LYS B CA 1
ATOM 1570 C C . LYS B 1 53 ? 23.218 -16.493 9.849 1.00 24.11 78 LYS B C 1
ATOM 1571 O O . LYS B 1 53 ? 24.429 -16.290 9.735 1.00 23.31 78 LYS B O 1
ATOM 1577 N N . GLU B 1 54 ? 22.691 -17.713 9.840 1.00 25.48 79 GLU B N 1
ATOM 1578 C CA . GLU B 1 54 ? 23.513 -18.901 9.581 1.00 26.09 79 GLU B CA 1
ATOM 1579 C C . GLU B 1 54 ? 23.571 -19.250 8.102 1.00 25.73 79 GLU B C 1
ATOM 1580 O O . GLU B 1 54 ? 24.326 -20.133 7.711 1.00 25.86 79 GLU B O 1
ATOM 1586 N N . GLY B 1 55 ? 22.750 -18.586 7.289 1.00 25.39 80 GLY B N 1
ATOM 1587 C CA . GLY B 1 55 ? 22.762 -18.772 5.821 1.00 24.40 80 GLY B CA 1
ATOM 1588 C C . GLY B 1 55 ? 22.194 -20.051 5.229 1.00 24.14 80 GLY B C 1
ATOM 1589 O O . GLY B 1 55 ? 22.557 -20.438 4.112 1.00 24.10 80 GLY B O 1
ATOM 1590 N N . THR B 1 56 ? 21.271 -20.693 5.948 1.00 23.69 81 THR B N 1
ATOM 1591 C CA . THR B 1 56 ? 20.666 -21.960 5.511 1.00 23.00 81 THR B CA 1
ATOM 1592 C C . THR B 1 56 ? 19.638 -21.878 4.384 1.00 23.21 81 THR B C 1
ATOM 1593 O O . THR B 1 56 ? 19.355 -22.891 3.731 1.00 22.99 81 THR B O 1
ATOM 1597 N N . GLY B 1 57 ? 19.026 -20.707 4.188 1.00 21.94 82 GLY B N 1
ATOM 1598 C CA . GLY B 1 57 ? 18.030 -20.556 3.129 1.00 20.94 82 GLY B CA 1
ATOM 1599 C C . GLY B 1 57 ? 16.615 -20.824 3.612 1.00 19.83 82 GLY B C 1
ATOM 1600 O O . GLY B 1 57 ? 15.658 -20.697 2.835 1.00 19.24 82 GLY B O 1
ATOM 1601 N N . LYS B 1 58 ? 16.495 -21.211 4.890 1.00 19.07 83 LYS B N 1
ATOM 1602 C CA . LYS B 1 58 ? 15.216 -21.653 5.469 1.00 19.37 83 LYS B CA 1
ATOM 1603 C C . LYS B 1 58 ? 14.869 -20.921 6.759 1.00 18.89 83 LYS B C 1
ATOM 1604 O O . LYS B 1 58 ? 15.771 -20.507 7.514 1.00 20.36 83 LYS B O 1
ATOM 1610 N N . MET B 1 59 ? 13.573 -20.811 7.048 1.00 17.46 84 MET B N 1
ATOM 1611 C CA . MET B 1 59 ? 13.121 -20.289 8.340 1.00 16.96 84 MET B CA 1
ATOM 1612 C C . MET B 1 59 ? 12.029 -21.135 8.962 1.00 16.10 84 MET B C 1
ATOM 1613 O O . MET B 1 59 ? 11.220 -21.704 8.247 1.00 15.25 84 MET B O 1
ATOM 1618 N N . ASN B 1 60 ? 11.988 -21.186 10.292 1.00 15.46 85 ASN B N 1
ATOM 1619 C CA . ASN B 1 60 ? 10.961 -21.980 10.973 1.00 14.88 85 ASN B CA 1
ATOM 1620 C C . ASN B 1 60 ? 9.859 -21.041 11.432 1.00 13.96 85 ASN B C 1
ATOM 1621 O O . ASN B 1 60 ? 9.962 -19.808 11.268 1.00 12.65 85 ASN B O 1
ATOM 1626 N N . PHE B 1 61 ? 8.801 -21.624 11.968 1.00 13.17 86 PHE B N 1
ATOM 1627 C CA . PHE B 1 61 ? 7.676 -20.799 12.343 1.00 13.99 86 PHE B CA 1
ATOM 1628 C C . PHE B 1 61 ? 8.003 -19.822 13.471 1.00 14.04 86 PHE B C 1
ATOM 1629 O O . PHE B 1 61 ? 7.591 -18.673 13.409 1.00 14.68 86 PHE B O 1
ATOM 1637 N N . GLY B 1 62 ? 8.707 -20.279 14.508 1.00 14.25 87 GLY B N 1
ATOM 1638 C CA . GLY B 1 62 ? 9.083 -19.391 15.616 1.00 15.79 87 GLY B CA 1
ATOM 1639 C C . GLY B 1 62 ? 9.858 -18.165 15.153 1.00 15.66 87 GLY B C 1
ATOM 1640 O O . GLY B 1 62 ? 9.566 -17.042 15.612 1.00 17.65 87 GLY B O 1
ATOM 1641 N N . ASP B 1 63 ? 10.836 -18.352 14.253 1.00 16.09 88 ASP B N 1
ATOM 1642 C CA . ASP B 1 63 ? 11.564 -17.218 13.594 1.00 16.71 88 ASP B CA 1
ATOM 1643 C C . ASP B 1 63 ? 10.574 -16.252 12.892 1.00 16.13 88 ASP B C 1
ATOM 1644 O O . ASP B 1 63 ? 10.603 -15.014 13.056 1.00 14.93 88 ASP B O 1
ATOM 1649 N N . PHE B 1 64 ? 9.717 -16.844 12.065 1.00 15.23 89 PHE B N 1
ATOM 1650 C CA . PHE B 1 64 ? 8.722 -16.082 11.304 1.00 15.03 89 PHE B CA 1
ATOM 1651 C C . PHE B 1 64 ? 7.790 -15.310 12.233 1.00 14.87 89 PHE B C 1
ATOM 1652 O O . PHE B 1 64 ? 7.541 -14.115 12.012 1.00 14.34 89 PHE B O 1
ATOM 1660 N N . LEU B 1 65 ? 7.290 -15.966 13.281 1.00 15.09 90 LEU B N 1
ATOM 1661 C CA . LEU B 1 65 ? 6.388 -15.297 14.233 1.00 17.09 90 LEU B CA 1
ATOM 1662 C C . LEU B 1 65 ? 7.088 -14.141 14.951 1.00 17.29 90 LEU B C 1
ATOM 1663 O O . LEU B 1 65 ? 6.505 -13.069 15.157 1.00 17.73 90 LEU B O 1
ATOM 1668 N N . THR B 1 66 ? 8.347 -14.346 15.314 1.00 18.57 91 THR B N 1
ATOM 1669 C CA . THR B 1 66 ? 9.093 -13.267 15.970 1.00 19.54 91 THR B CA 1
ATOM 1670 C C . THR B 1 66 ? 9.230 -12.050 15.061 1.00 19.72 91 THR B C 1
ATOM 1671 O O . THR B 1 66 ? 8.953 -10.908 15.480 1.00 19.87 91 THR B O 1
ATOM 1675 N N . VAL B 1 67 ? 9.640 -12.273 13.815 1.00 20.08 92 VAL B N 1
ATOM 1676 C CA . VAL B 1 67 ? 9.785 -11.142 12.909 1.00 20.58 92 VAL B CA 1
ATOM 1677 C C . VAL B 1 67 ? 8.453 -10.448 12.581 1.00 20.08 92 VAL B C 1
ATOM 1678 O O . VAL B 1 67 ? 8.393 -9.199 12.525 1.00 19.40 92 VAL B O 1
ATOM 1682 N N . MET B 1 68 ? 7.395 -11.237 12.376 1.00 18.99 93 MET B N 1
ATOM 1683 C CA . MET B 1 68 ? 6.085 -10.655 12.062 1.00 19.58 93 MET B CA 1
ATOM 1684 C C . MET B 1 68 ? 5.507 -9.881 13.246 1.00 20.15 93 MET B C 1
ATOM 1685 O O . MET B 1 68 ? 4.853 -8.858 13.058 1.00 20.12 93 MET B O 1
ATOM 1690 N N . THR B 1 69 ? 5.757 -10.355 14.464 1.00 20.03 94 THR B N 1
ATOM 1691 C CA . THR B 1 69 ? 5.356 -9.596 15.660 1.00 21.34 94 THR B CA 1
ATOM 1692 C C . THR B 1 69 ? 6.072 -8.242 15.693 1.00 20.92 94 THR B C 1
ATOM 1693 O O . THR B 1 69 ? 5.447 -7.201 15.902 1.00 21.69 94 THR B O 1
ATOM 1697 N N . GLN B 1 70 ? 7.379 -8.263 15.459 1.00 21.82 95 GLN B N 1
ATOM 1698 C CA . GLN B 1 70 ? 8.162 -7.036 15.384 1.00 22.17 95 GLN B CA 1
ATOM 1699 C C . GLN B 1 70 ? 7.581 -6.089 14.328 1.00 22.08 95 GLN B C 1
ATOM 1700 O O . GLN B 1 70 ? 7.357 -4.890 14.600 1.00 21.20 95 GLN B O 1
ATOM 1706 N N . LYS B 1 71 ? 7.346 -6.610 13.133 1.00 21.09 96 LYS B N 1
ATOM 1707 C CA . LYS B 1 71 ? 6.887 -5.776 12.022 1.00 22.02 96 LYS B CA 1
ATOM 1708 C C . LYS B 1 71 ? 5.510 -5.178 12.256 1.00 22.62 96 LYS B C 1
ATOM 1709 O O . LYS B 1 71 ? 5.263 -4.020 11.876 1.00 21.95 96 LYS B O 1
ATOM 1715 N N . MET B 1 72 ? 4.640 -5.956 12.886 1.00 22.85 97 MET B N 1
ATOM 1716 C CA . MET B 1 72 ? 3.318 -5.466 13.257 1.00 26.07 97 MET B CA 1
ATOM 1717 C C . MET B 1 72 ? 3.400 -4.342 14.275 1.00 25.01 97 MET B C 1
ATOM 1718 O O . MET B 1 72 ? 2.677 -3.344 14.142 1.00 25.90 97 MET B O 1
ATOM 1723 N N . SER B 1 73 ? 4.263 -4.497 15.285 1.00 25.17 98 SER B N 1
ATOM 1724 C CA . SER B 1 73 ? 4.494 -3.432 16.278 1.00 25.84 98 SER B CA 1
ATOM 1725 C C . SER B 1 73 ? 5.031 -2.182 15.598 1.00 25.03 98 SER B C 1
ATOM 1726 O O . SER B 1 73 ? 4.588 -1.067 15.880 1.00 23.50 98 SER B O 1
ATOM 1729 N N . GLU B 1 74 ? 6.003 -2.378 14.718 1.00 23.88 99 GLU B N 1
ATOM 1730 C CA . GLU B 1 74 ? 6.577 -1.262 13.971 1.00 24.68 99 GLU B CA 1
ATOM 1731 C C . GLU B 1 74 ? 5.577 -0.555 13.066 1.00 23.51 99 GLU B C 1
ATOM 1732 O O . GLU B 1 74 ? 5.620 0.678 12.914 1.00 22.92 99 GLU B O 1
ATOM 1738 N N . LYS B 1 75 ? 4.658 -1.321 12.488 1.00 22.49 100 LYS B N 1
ATOM 1739 C CA . LYS B 1 75 ? 3.629 -0.748 11.634 1.00 23.23 100 LYS B CA 1
ATOM 1740 C C . LYS B 1 75 ? 2.653 0.102 12.430 1.00 22.93 100 LYS B C 1
ATOM 1741 O O . LYS B 1 75 ? 2.244 1.200 11.989 1.00 21.37 100 LYS B O 1
ATOM 1747 N N . ASP B 1 76 ? 2.263 -0.419 13.591 1.00 22.26 101 ASP B N 1
ATOM 1748 C CA . ASP B 1 76 ? 1.350 0.298 14.472 1.00 22.72 101 ASP B CA 1
ATOM 1749 C C . ASP B 1 76 ? 1.970 1.626 14.914 1.00 22.25 101 ASP B C 1
ATOM 1750 O O . ASP B 1 76 ? 1.275 2.661 14.913 1.00 22.66 101 ASP B O 1
ATOM 1755 N N . THR B 1 77 ? 3.249 1.576 15.303 1.00 20.75 102 THR B N 1
ATOM 1756 C CA . THR B 1 77 ? 4.007 2.777 15.719 1.00 20.74 102 THR B CA 1
ATOM 1757 C C . THR B 1 77 ? 4.100 3.769 14.554 1.00 20.39 102 THR B C 1
ATOM 1758 O O . THR B 1 77 ? 3.901 4.995 14.708 1.00 18.14 102 THR B O 1
ATOM 1762 N N . LYS B 1 78 ? 4.427 3.254 13.377 1.00 19.67 103 LYS B N 1
ATOM 1763 C CA . LYS B 1 78 ? 4.474 4.129 12.202 1.00 20.00 103 LYS B CA 1
ATOM 1764 C C . LYS B 1 78 ? 3.134 4.815 11.956 1.00 19.05 103 LYS B C 1
ATOM 1765 O O . LYS B 1 78 ? 3.077 6.026 11.692 1.00 19.98 103 LYS B O 1
ATOM 1771 N N . GLU B 1 79 ? 2.047 4.064 12.037 1.00 19.37 104 GLU B N 1
ATOM 1772 C CA . GLU B 1 79 ? 0.735 4.648 11.733 1.00 20.09 104 GLU B CA 1
ATOM 1773 C C . GLU B 1 79 ? 0.346 5.723 12.735 1.00 18.60 104 GLU B C 1
ATOM 1774 O O . GLU B 1 79 ? -0.253 6.758 12.380 1.00 17.03 104 GLU B O 1
ATOM 1780 N N . GLU B 1 80 ? 0.747 5.503 13.973 1.00 18.69 105 GLU B N 1
ATOM 1781 C CA . GLU B 1 80 ? 0.478 6.475 15.024 1.00 18.72 105 GLU B CA 1
ATOM 1782 C C . GLU B 1 80 ? 1.291 7.744 14.804 1.00 17.00 105 GLU B C 1
ATOM 1783 O O . GLU B 1 80 ? 0.795 8.853 14.992 1.00 14.85 105 GLU B O 1
ATOM 1789 N N . ILE B 1 81 ? 2.548 7.573 14.398 1.00 16.08 106 ILE B N 1
ATOM 1790 C CA . ILE B 1 81 ? 3.412 8.713 14.154 1.00 16.17 106 ILE B CA 1
ATOM 1791 C C . ILE B 1 81 ? 2.841 9.504 12.987 1.00 16.05 106 ILE B C 1
ATOM 1792 O O . ILE B 1 81 ? 2.811 10.742 13.013 1.00 15.59 106 ILE B O 1
ATOM 1797 N N . LEU B 1 82 ? 2.380 8.793 11.970 1.00 15.54 107 LEU B N 1
ATOM 1798 C CA . LEU B 1 82 ? 1.825 9.463 10.800 1.00 15.98 107 LEU B CA 1
ATOM 1799 C C . LEU B 1 82 ? 0.512 10.176 11.122 1.00 15.58 107 LEU B C 1
ATOM 1800 O O . LEU B 1 82 ? 0.184 11.195 10.534 1.00 12.77 107 LEU B O 1
ATOM 1805 N N . LYS B 1 83 ? -0.217 9.678 12.112 1.00 15.55 108 LYS B N 1
ATOM 1806 C CA . LYS B 1 83 ? -1.424 10.352 12.545 1.00 16.06 108 LYS B CA 1
ATOM 1807 C C . LYS B 1 83 ? -1.046 11.698 13.186 1.00 14.81 108 LYS B C 1
ATOM 1808 O O . LYS B 1 83 ? -1.681 12.724 12.945 1.00 14.47 108 LYS B O 1
ATOM 1814 N N . ALA B 1 84 ? 0.028 11.682 13.957 1.00 14.23 109 ALA B N 1
ATOM 1815 C CA . ALA B 1 84 ? 0.546 12.901 14.567 1.00 12.79 109 ALA B CA 1
ATOM 1816 C C . ALA B 1 84 ? 1.065 13.861 13.491 1.00 11.93 109 ALA B C 1
ATOM 1817 O O . ALA B 1 84 ? 0.816 15.049 13.564 1.00 10.58 109 ALA B O 1
ATOM 1819 N N . PHE B 1 85 ? 1.770 13.352 12.490 1.00 10.48 110 PHE B N 1
ATOM 1820 C CA . PHE B 1 85 ? 2.247 14.248 11.420 1.00 10.84 110 PHE B CA 1
ATOM 1821 C C . PHE B 1 85 ? 1.065 15.047 10.864 1.00 9.97 110 PHE B C 1
ATOM 1822 O O . PHE B 1 85 ? 1.169 16.260 10.635 1.00 10.01 110 PHE B O 1
ATOM 1830 N N . LYS B 1 86 ? -0.039 14.334 10.574 1.00 10.32 111 LYS B N 1
ATOM 1831 C CA . LYS B 1 86 ? -1.209 14.967 9.950 1.00 10.77 111 LYS B CA 1
ATOM 1832 C C . LYS B 1 86 ? -1.818 16.034 10.849 1.00 11.90 111 LYS B C 1
ATOM 1833 O O . LYS B 1 86 ? -2.353 17.047 10.360 1.00 11.82 111 LYS B O 1
ATOM 1839 N N . LEU B 1 87 ? -1.723 15.793 12.163 1.00 11.52 112 LEU B N 1
ATOM 1840 C CA . LEU B 1 87 ? -2.171 16.780 13.156 1.00 12.51 112 LEU B CA 1
ATOM 1841 C C . LEU B 1 87 ? -1.304 18.020 13.158 1.00 11.75 112 LEU B C 1
ATOM 1842 O O . LEU B 1 87 ? -1.811 19.110 13.493 1.00 14.58 112 LEU B O 1
ATOM 1847 N N . PHE B 1 88 ? -0.011 17.898 12.810 1.00 10.47 113 PHE B N 1
ATOM 1848 C CA . PHE B 1 88 ? 0.823 19.102 12.602 1.00 10.42 113 PHE B CA 1
ATOM 1849 C C . PHE B 1 88 ? 0.492 19.768 11.262 1.00 9.91 113 PHE B C 1
ATOM 1850 O O . PHE B 1 88 ? 0.321 20.991 11.166 1.00 9.19 113 PHE B O 1
ATOM 1858 N N . ASP B 1 89 ? 0.477 18.949 10.223 1.00 9.64 114 ASP B N 1
ATOM 1859 C CA . ASP B 1 89 ? 0.265 19.396 8.831 1.00 9.79 114 ASP B CA 1
ATOM 1860 C C . ASP B 1 89 ? -1.251 19.626 8.544 1.00 9.74 114 ASP B C 1
ATOM 1861 O O . ASP B 1 89 ? -1.853 18.973 7.677 1.00 9.80 114 ASP B O 1
ATOM 1866 N N . ASP B 1 90 ? -1.859 20.585 9.249 1.00 10.05 115 ASP B N 1
ATOM 1867 C CA . ASP B 1 90 ? -3.316 20.728 9.153 1.00 10.84 115 ASP B CA 1
ATOM 1868 C C . ASP B 1 90 ? -3.727 21.354 7.839 1.00 11.45 115 ASP B C 1
ATOM 1869 O O . ASP B 1 90 ? -4.869 21.211 7.434 1.00 11.95 115 ASP B O 1
ATOM 1874 N N . ASP B 1 91 ? -2.768 21.977 7.143 1.00 11.10 116 ASP B N 1
ATOM 1875 C CA . ASP B 1 91 ? -3.022 22.519 5.798 1.00 11.36 116 ASP B CA 1
ATOM 1876 C C . ASP B 1 91 ? -2.821 21.505 4.666 1.00 10.62 116 ASP B C 1
ATOM 1877 O O . ASP B 1 91 ? -3.067 21.809 3.492 1.00 10.47 116 ASP B O 1
ATOM 1882 N N . GLU B 1 92 ? -2.433 20.280 5.032 1.00 11.05 117 GLU B N 1
ATOM 1883 C CA . GLU B 1 92 ? -2.227 19.191 4.092 1.00 10.51 117 GLU B CA 1
ATOM 1884 C C . GLU B 1 92 ? -1.243 19.531 2.982 1.00 11.51 117 GLU B C 1
ATOM 1885 O O . GLU B 1 92 ? 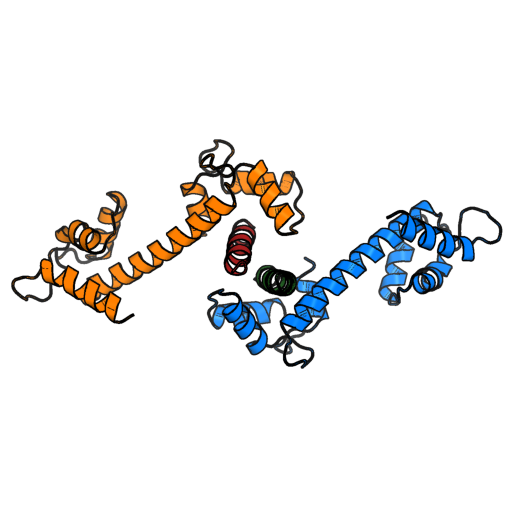-1.473 19.222 1.822 1.00 12.04 117 GLU B O 1
ATOM 1891 N N . THR B 1 93 ? -0.125 20.160 3.337 1.00 11.91 118 THR B N 1
ATOM 1892 C CA . THR B 1 93 ? 0.868 20.536 2.310 1.00 11.89 118 THR B CA 1
ATOM 1893 C C . THR B 1 93 ? 1.876 19.397 2.140 1.00 11.61 118 THR B C 1
ATOM 1894 O O . THR B 1 93 ? 2.771 19.455 1.274 1.00 11.40 118 THR B O 1
ATOM 1898 N N . GLY B 1 94 ? 1.756 18.387 2.999 1.00 11.30 119 GLY B N 1
ATOM 1899 C CA . GLY B 1 94 ? 2.633 17.219 3.024 1.00 9.87 119 GLY B CA 1
ATOM 1900 C C . GLY B 1 94 ? 3.938 17.412 3.772 1.00 9.32 119 GLY B C 1
ATOM 1901 O O . GLY B 1 94 ? 4.850 16.554 3.701 1.00 10.28 119 GLY B O 1
ATOM 1902 N N . LYS B 1 95 ? 4.068 18.563 4.424 1.00 8.85 120 LYS B N 1
ATOM 1903 C CA . LYS B 1 95 ? 5.275 18.935 5.139 1.00 8.59 120 LYS B CA 1
ATOM 1904 C C . LYS B 1 95 ? 4.895 19.723 6.344 1.00 9.11 120 LYS B C 1
ATOM 1905 O O . LYS B 1 95 ? 3.916 20.505 6.319 1.00 8.82 120 LYS B O 1
ATOM 1911 N N . ILE B 1 96 ? 5.656 19.530 7.412 1.00 8.52 121 ILE B N 1
ATOM 1912 C CA . ILE B 1 96 ? 5.446 20.350 8.593 1.00 7.89 121 ILE B CA 1
ATOM 1913 C C . ILE B 1 96 ? 6.284 21.613 8.454 1.00 7.27 121 ILE B C 1
ATOM 1914 O O . ILE B 1 96 ? 7.491 21.567 8.472 1.00 8.87 121 ILE B O 1
ATOM 1919 N N . SER B 1 97 ? 5.609 22.749 8.349 1.00 8.09 122 SER B N 1
ATOM 1920 C CA . SER B 1 97 ? 6.272 24.073 8.221 1.00 7.93 122 SER B CA 1
ATOM 1921 C C . SER B 1 97 ? 6.488 24.678 9.587 1.00 8.16 122 SER B C 1
ATOM 1922 O O . SER B 1 97 ? 5.889 24.229 10.543 1.00 8.12 122 SER B O 1
ATOM 1925 N N . PHE B 1 98 ? 7.296 25.735 9.662 1.00 7.90 123 PHE B N 1
ATOM 1926 C CA . PHE B 1 98 ? 7.451 26.557 10.844 1.00 9.19 123 PHE B CA 1
ATOM 1927 C C . PHE B 1 98 ? 6.068 27.037 11.292 1.00 9.35 123 PHE B C 1
ATOM 1928 O O . PHE B 1 98 ? 5.739 26.962 12.461 1.00 8.41 123 PHE B O 1
ATOM 1936 N N . LYS B 1 99 ? 5.229 27.456 10.342 1.00 9.70 124 LYS B N 1
ATOM 1937 C CA . LYS B 1 99 ? 3.851 27.876 10.698 1.00 10.24 124 LYS B CA 1
ATOM 1938 C C . LYS B 1 99 ? 3.040 26.802 11.488 1.00 10.08 124 LYS B C 1
ATOM 1939 O O . LYS B 1 99 ? 2.417 27.126 12.540 1.00 9.77 124 LYS B O 1
ATOM 1945 N N . ASN B 1 100 ? 3.009 25.567 10.951 1.00 9.55 125 ASN B N 1
ATOM 1946 C CA . ASN B 1 100 ? 2.348 24.415 11.603 1.00 9.50 125 ASN B CA 1
ATOM 1947 C C . ASN B 1 100 ? 2.916 24.185 13.011 1.00 10.27 125 ASN B C 1
ATOM 1948 O O . ASN B 1 100 ? 2.186 24.018 13.964 1.00 10.19 125 ASN B O 1
ATOM 1953 N N . LEU B 1 101 ? 4.236 24.167 13.114 1.00 10.77 126 LEU B N 1
ATOM 1954 C CA . LEU B 1 101 ? 4.899 23.914 14.417 1.00 11.85 126 LEU B CA 1
ATOM 1955 C C . LEU B 1 101 ? 4.579 25.007 15.442 1.00 12.40 126 LEU B C 1
ATOM 1956 O O . LEU B 1 101 ? 4.331 24.705 16.634 1.00 13.40 126 LEU B O 1
ATOM 1961 N N . LYS B 1 102 ? 4.572 26.268 14.996 1.00 12.74 127 LYS B N 1
ATOM 1962 C CA . LYS B 1 102 ? 4.282 27.388 15.895 1.00 13.15 127 LYS B CA 1
ATOM 1963 C C . LYS B 1 102 ? 2.860 27.267 16.397 1.00 13.16 127 LYS B C 1
ATOM 1964 O O . LYS B 1 102 ? 2.632 27.447 17.569 1.00 13.33 127 LYS B O 1
ATOM 1970 N N . ARG B 1 103 ? 1.937 26.936 15.489 1.00 13.68 128 ARG B N 1
ATOM 1971 C CA . ARG B 1 103 ? 0.495 26.782 15.756 1.00 13.87 128 ARG B CA 1
ATOM 1972 C C . ARG B 1 103 ? 0.245 25.683 16.801 1.00 13.89 128 ARG B C 1
ATOM 1973 O O . ARG B 1 103 ? -0.445 25.909 17.815 1.00 13.80 128 ARG B O 1
ATOM 1981 N N . VAL B 1 104 ? 0.839 24.516 16.568 1.00 14.27 129 VAL B N 1
ATOM 1982 C CA . VAL B 1 104 ? 0.795 23.396 17.527 1.00 14.28 129 VAL B CA 1
ATOM 1983 C C . VAL B 1 104 ? 1.280 23.788 18.946 1.00 16.85 129 VAL B C 1
ATOM 1984 O O . VAL B 1 104 ? 0.538 23.616 19.966 1.00 15.95 129 VAL B O 1
ATOM 1988 N N . ALA B 1 105 ? 2.489 24.343 19.003 1.00 17.72 130 ALA B N 1
ATOM 1989 C CA . ALA B 1 105 ? 3.121 24.717 20.284 1.00 19.83 130 ALA B CA 1
ATOM 1990 C C . ALA B 1 105 ? 2.259 25.694 21.061 1.00 20.43 130 ALA B C 1
ATOM 1991 O O . ALA B 1 105 ? 2.072 25.558 22.290 1.00 21.40 130 ALA B O 1
ATOM 1993 N N . LYS B 1 106 ? 1.720 26.676 20.350 1.00 21.73 131 LYS B N 1
ATOM 1994 C CA . LYS B 1 106 ? 0.779 27.627 20.927 1.00 23.35 131 LYS B CA 1
ATOM 1995 C C . LYS B 1 106 ? -0.489 26.908 21.408 1.00 23.56 131 LYS B C 1
ATOM 1996 O O . LYS B 1 106 ? -0.900 27.087 22.559 1.00 23.95 131 LYS B O 1
ATOM 2002 N N . GLU B 1 107 ? -1.087 26.091 20.547 1.00 23.10 132 GLU B N 1
ATOM 2003 C CA . GLU B 1 107 ? -2.296 25.344 20.905 1.00 23.12 132 GLU B CA 1
ATOM 2004 C C . GLU B 1 107 ? -2.091 24.477 22.151 1.00 22.71 132 GLU B C 1
ATOM 2005 O O . GLU B 1 107 ? -3.000 24.358 22.971 1.00 22.75 132 GLU B O 1
ATOM 2011 N N . LEU B 1 108 ? -0.903 23.892 22.297 1.00 21.91 133 LEU B N 1
ATOM 2012 C CA . LEU B 1 108 ? -0.623 23.010 23.430 1.00 23.16 133 LEU B CA 1
ATOM 2013 C C . LEU B 1 108 ? -0.044 23.761 24.634 1.00 23.75 133 LEU B C 1
ATOM 2014 O O . LEU B 1 108 ? 0.537 23.153 25.544 1.00 23.71 133 LEU B O 1
ATOM 2019 N N . GLY B 1 109 ? -0.193 25.084 24.612 1.00 24.73 134 GLY B N 1
ATOM 2020 C CA . GLY B 1 109 ? 0.205 25.931 25.741 1.00 26.14 134 GLY B CA 1
ATOM 2021 C C . GLY B 1 109 ? 1.701 25.879 25.972 1.00 26.70 134 GLY B C 1
ATOM 2022 O O . GLY B 1 109 ? 2.178 26.117 27.071 1.00 26.84 134 GLY B O 1
ATOM 2023 N N . GLU B 1 110 ? 2.455 25.585 24.924 1.00 27.20 135 GLU B N 1
ATOM 2024 C CA . GLU B 1 110 ? 3.902 25.523 25.054 1.00 28.15 135 GLU B CA 1
ATOM 2025 C C . GLU B 1 110 ? 4.499 26.810 24.544 1.00 28.56 135 GLU B C 1
ATOM 2026 O O . GLU B 1 110 ? 4.322 27.172 23.376 1.00 29.15 135 GLU B O 1
ATOM 2032 N N . ASN B 1 111 ? 5.210 27.502 25.425 1.00 28.42 136 ASN B N 1
ATOM 2033 C CA . ASN B 1 111 ? 5.764 28.799 25.100 1.00 28.74 136 ASN B CA 1
ATOM 2034 C C . ASN B 1 111 ? 7.179 28.687 24.528 1.00 28.46 136 ASN B C 1
ATOM 2035 O O . ASN B 1 111 ? 8.150 28.463 25.262 1.00 29.29 136 ASN B O 1
ATOM 2040 N N . LEU B 1 112 ? 7.281 28.823 23.208 1.00 26.98 137 LEU B N 1
ATOM 2041 C CA . LEU B 1 112 ? 8.553 28.715 22.515 1.00 25.33 137 LEU B CA 1
ATOM 2042 C C . LEU B 1 112 ? 8.773 29.945 21.662 1.00 24.42 137 LEU B C 1
ATOM 2043 O O . LEU B 1 112 ? 7.858 30.394 20.960 1.00 24.47 137 LEU B O 1
ATOM 2048 N N . THR B 1 113 ? 9.991 30.474 21.713 1.00 22.64 138 THR B N 1
ATOM 2049 C CA . THR B 1 113 ? 10.380 31.616 20.906 1.00 21.94 138 THR B CA 1
ATOM 2050 C C . THR B 1 113 ? 10.536 31.144 19.461 1.00 21.24 138 THR B C 1
ATOM 2051 O O . THR B 1 113 ? 10.603 29.932 19.215 1.00 20.42 138 THR B O 1
ATOM 2055 N N . ASP B 1 114 ? 10.588 32.078 18.511 1.00 20.83 139 ASP B N 1
ATOM 2056 C CA . ASP B 1 114 ? 10.812 31.710 17.100 1.00 20.39 139 ASP B CA 1
ATOM 2057 C C . ASP B 1 114 ? 12.150 31.017 16.921 1.00 20.51 139 ASP B C 1
ATOM 2058 O O . ASP B 1 114 ? 12.285 30.121 16.080 1.00 19.65 139 ASP B O 1
ATOM 2063 N N . GLU B 1 115 ? 13.138 31.439 17.719 1.00 20.06 140 GLU B N 1
ATOM 2064 C CA . GLU B 1 115 ? 14.476 30.852 17.664 1.00 20.29 140 GLU B CA 1
ATOM 2065 C C . GLU B 1 115 ? 14.463 29.406 18.120 1.00 19.80 140 GLU B C 1
ATOM 2066 O O . GLU B 1 115 ? 15.169 28.562 17.549 1.00 19.57 140 GLU B O 1
ATOM 2072 N N . GLU B 1 116 ? 13.641 29.127 19.130 1.00 19.13 141 GLU B N 1
ATOM 2073 C CA . GLU B 1 116 ? 13.461 27.775 19.636 1.00 19.44 141 GLU B CA 1
ATOM 2074 C C . GLU B 1 116 ? 12.635 26.895 18.688 1.00 18.94 141 GLU B C 1
ATOM 2075 O O . GLU B 1 116 ? 12.903 25.698 18.556 1.00 18.93 141 GLU B O 1
ATOM 2081 N N . LEU B 1 117 ? 11.641 27.487 18.033 1.00 18.28 142 LEU B N 1
ATOM 2082 C CA . LEU B 1 117 ? 10.878 26.764 17.016 1.00 17.81 142 LEU B CA 1
ATOM 2083 C C . LEU B 1 117 ? 11.714 26.520 15.751 1.00 18.40 142 LEU B C 1
ATOM 2084 O O . LEU B 1 117 ? 11.635 25.445 15.149 1.00 17.61 142 LEU B O 1
ATOM 2089 N N . GLN B 1 118 ? 12.521 27.500 15.356 1.00 17.75 143 GLN B N 1
ATOM 2090 C CA . GLN B 1 118 ? 13.402 27.319 14.198 1.00 18.93 143 GLN B CA 1
ATOM 2091 C C . GLN B 1 118 ? 14.435 26.231 14.463 1.00 19.19 143 GLN B C 1
ATOM 2092 O O . GLN B 1 118 ? 14.822 25.469 13.556 1.00 19.27 143 GLN B O 1
ATOM 2098 N N . GLU B 1 119 ? 14.871 26.152 15.718 1.00 19.51 144 GLU B N 1
ATOM 2099 C CA . GLU B 1 119 ? 15.829 25.138 16.117 1.00 20.18 144 GLU B CA 1
ATOM 2100 C C . GLU B 1 119 ? 15.232 23.737 15.958 1.00 19.16 144 GLU B C 1
ATOM 2101 O O . GLU B 1 119 ? 15.932 22.820 15.518 1.00 20.17 144 GLU B O 1
ATOM 2107 N N . MET B 1 120 ? 13.949 23.578 16.276 1.00 18.09 145 MET B N 1
ATOM 2108 C CA . MET B 1 120 ? 13.279 22.273 16.086 1.00 17.47 145 MET B CA 1
ATOM 2109 C C . MET B 1 120 ? 13.163 21.881 14.600 1.00 15.68 145 MET B C 1
ATOM 2110 O O . MET B 1 120 ? 13.375 20.721 14.243 1.00 13.90 145 MET B O 1
ATOM 2115 N N . ILE B 1 121 ? 12.829 22.854 13.753 1.00 15.46 146 ILE B N 1
ATOM 2116 C CA . ILE B 1 121 ? 12.775 22.633 12.311 1.00 14.48 146 ILE B CA 1
ATOM 2117 C C . ILE B 1 121 ? 14.154 22.166 11.782 1.00 15.53 146 ILE B C 1
ATOM 2118 O O . ILE B 1 121 ? 14.253 21.135 11.102 1.00 14.91 146 ILE B O 1
ATOM 2123 N N . ASP B 1 122 ? 15.197 22.917 12.114 1.00 16.08 147 ASP B N 1
ATOM 2124 C CA . ASP B 1 122 ? 16.583 22.592 11.724 1.00 17.54 147 ASP B CA 1
ATOM 2125 C C . ASP B 1 122 ? 17.063 21.207 12.164 1.00 18.03 147 ASP B C 1
ATOM 2126 O O . ASP B 1 122 ? 17.744 20.510 11.396 1.00 18.42 147 ASP B O 1
ATOM 2131 N N . GLU B 1 123 ? 16.738 20.843 13.401 1.00 18.11 148 GLU B N 1
ATOM 2132 C CA . GLU B 1 123 ? 17.007 19.514 13.975 1.00 19.60 148 GLU B CA 1
ATOM 2133 C C . GLU B 1 123 ? 16.368 18.397 13.143 1.00 17.86 148 GLU B C 1
ATOM 2134 O O . GLU B 1 123 ? 17.005 17.370 12.876 1.00 18.76 148 GLU B O 1
ATOM 2140 N N . ALA B 1 124 ? 15.125 18.598 12.726 1.00 15.84 149 ALA B N 1
ATOM 2141 C CA . ALA B 1 124 ? 14.420 17.572 11.973 1.00 13.71 149 ALA B CA 1
ATOM 2142 C C . ALA B 1 124 ? 14.736 17.634 10.480 1.00 13.36 149 ALA B C 1
ATOM 2143 O O . ALA B 1 124 ? 14.680 16.596 9.801 1.00 11.62 149 ALA B O 1
ATOM 2145 N N . ASP B 1 125 ? 15.055 18.843 9.991 1.00 11.34 150 ASP B N 1
ATOM 2146 C CA . ASP B 1 125 ? 15.260 19.106 8.557 1.00 11.97 150 ASP B CA 1
ATOM 2147 C C . ASP B 1 125 ? 16.606 18.610 7.999 1.00 12.20 150 ASP B C 1
ATOM 2148 O O . ASP B 1 125 ? 17.514 19.413 7.620 1.00 12.76 150 ASP B O 1
ATOM 2153 N N . ARG B 1 126 ? 16.711 17.289 7.913 1.00 12.07 151 ARG B N 1
ATOM 2154 C CA . ARG B 1 126 ? 17.879 16.603 7.366 1.00 12.98 151 ARG B CA 1
ATOM 2155 C C . ARG B 1 126 ? 18.194 16.913 5.913 1.00 11.37 151 ARG B C 1
ATOM 2156 O O . ARG B 1 126 ? 19.382 17.043 5.549 1.00 11.43 151 ARG B O 1
ATOM 2164 N N . ASP B 1 127 ? 17.171 17.031 5.068 1.00 10.18 152 ASP B N 1
ATOM 2165 C CA . ASP B 1 127 ? 17.413 17.233 3.651 1.00 9.62 152 ASP B CA 1
ATOM 2166 C C . ASP B 1 127 ? 17.665 18.715 3.267 1.00 8.66 152 ASP B C 1
ATOM 2167 O O . ASP B 1 127 ? 18.089 18.991 2.160 1.00 7.33 152 ASP B O 1
ATOM 2172 N N . GLY B 1 128 ? 17.433 19.626 4.221 1.00 9.19 153 GLY B N 1
ATOM 2173 C CA . GLY B 1 128 ? 17.799 21.048 4.056 1.00 9.40 153 GLY B CA 1
ATOM 2174 C C . GLY B 1 128 ? 16.838 21.880 3.214 1.00 9.23 153 GLY B C 1
ATOM 2175 O O . GLY B 1 128 ? 17.235 22.908 2.654 1.00 9.31 153 GLY B O 1
ATOM 2176 N N . ASP B 1 129 ? 15.587 21.435 3.088 1.00 9.05 154 ASP B N 1
ATOM 2177 C CA . ASP B 1 129 ? 14.564 22.158 2.316 1.00 9.53 154 ASP B CA 1
ATOM 2178 C C . ASP B 1 129 ? 13.716 23.108 3.163 1.00 8.07 154 ASP B C 1
ATOM 2179 O O . ASP B 1 129 ? 12.843 23.783 2.607 1.00 9.54 154 ASP B O 1
ATOM 2184 N N . GLY B 1 130 ? 14.013 23.184 4.465 1.00 8.45 155 GLY B N 1
ATOM 2185 C CA . GLY B 1 130 ? 13.385 24.170 5.385 1.00 9.63 155 GLY B CA 1
ATOM 2186 C C . GLY B 1 130 ? 12.037 23.752 5.990 1.00 9.79 155 GLY B C 1
ATOM 2187 O O . GLY B 1 130 ? 11.360 24.560 6.661 1.00 9.57 155 GLY B O 1
ATOM 2188 N N . GLU B 1 131 ? 11.650 22.499 5.784 1.00 7.14 156 GLU B N 1
ATOM 2189 C CA . GLU B 1 131 ? 10.450 22.008 6.423 1.00 8.33 156 GLU B CA 1
ATOM 2190 C C . GLU B 1 131 ? 10.609 20.542 6.679 1.00 9.01 156 GLU B C 1
ATOM 2191 O O . GLU B 1 131 ? 11.681 20.014 6.369 1.00 8.75 156 GLU B O 1
ATOM 2197 N N . VAL B 1 132 ? 9.604 19.918 7.292 1.00 8.47 157 VAL B N 1
ATOM 2198 C CA . VAL B 1 132 ? 9.829 18.566 7.842 1.00 7.54 157 VAL B CA 1
ATOM 2199 C C . VAL B 1 132 ? 8.941 17.573 7.110 1.00 8.03 157 VAL B C 1
ATOM 2200 O O . VAL B 1 132 ? 7.708 17.699 7.135 1.00 7.48 157 VAL B O 1
ATOM 2204 N N . SER B 1 133 ? 9.571 16.598 6.451 1.00 8.50 158 SER B N 1
ATOM 2205 C CA . SER B 1 133 ? 8.861 15.583 5.647 1.00 7.14 158 SER B CA 1
ATOM 2206 C C . SER B 1 133 ? 8.396 14.445 6.579 1.00 9.90 158 SER B C 1
ATOM 2207 O O . SER B 1 133 ? 8.814 14.342 7.731 1.00 9.42 158 SER B O 1
ATOM 2210 N N . GLU B 1 134 ? 7.554 13.561 6.057 1.00 9.72 159 GLU B N 1
ATOM 2211 C CA . GLU B 1 134 ? 7.138 12.402 6.809 1.00 12.03 159 GLU B CA 1
ATOM 2212 C C . GLU B 1 134 ? 8.353 11.561 7.241 1.00 12.06 159 GLU B C 1
ATOM 2213 O O . GLU B 1 134 ? 8.434 11.090 8.374 1.00 11.16 159 GLU B O 1
ATOM 2219 N N . GLN B 1 135 ? 9.288 11.344 6.321 1.00 12.61 160 GLN B N 1
ATOM 2220 C CA . GLN B 1 135 ? 10.489 10.568 6.654 1.00 13.96 160 GLN B CA 1
ATOM 2221 C C . GLN B 1 135 ? 11.310 11.231 7.761 1.00 12.62 160 GLN B C 1
ATOM 2222 O O . GLN B 1 135 ? 11.800 10.557 8.661 1.00 11.35 160 GLN B O 1
ATOM 2228 N N . GLU B 1 136 ? 11.466 12.551 7.681 1.00 10.58 161 GLU B N 1
ATOM 2229 C CA . GLU B 1 136 ? 12.205 13.303 8.705 1.00 10.48 161 GLU B CA 1
ATOM 2230 C C . GLU B 1 136 ? 11.502 13.222 10.046 1.00 9.54 161 GLU B C 1
ATOM 2231 O O . GLU B 1 136 ? 12.146 13.072 11.093 1.00 11.25 161 GLU B O 1
ATOM 2237 N N . PHE B 1 137 ? 10.183 13.330 10.020 1.00 9.65 162 PHE B N 1
ATOM 2238 C CA . PHE B 1 137 ? 9.394 13.256 11.239 1.00 10.69 162 PHE B CA 1
ATOM 2239 C C . PHE B 1 137 ? 9.469 11.840 11.816 1.00 11.23 162 PHE B C 1
ATOM 2240 O O . PHE B 1 137 ? 9.611 11.653 13.038 1.00 12.38 162 PHE B O 1
ATOM 2248 N N . LEU B 1 138 ? 9.344 10.854 10.951 1.00 12.63 163 LEU B N 1
ATOM 2249 C CA . LEU B 1 138 ? 9.497 9.457 11.401 1.00 15.03 163 LEU B CA 1
ATOM 2250 C C . LEU B 1 138 ? 10.842 9.274 12.101 1.00 15.85 163 LEU B C 1
ATOM 2251 O O . LEU B 1 138 ? 10.929 8.748 13.218 1.00 17.31 163 LEU B O 1
ATOM 2256 N N . ARG B 1 139 ? 11.879 9.759 11.457 1.00 16.63 164 ARG B N 1
ATOM 2257 C CA . ARG B 1 139 ? 13.228 9.653 11.988 1.00 17.78 164 ARG B CA 1
ATOM 2258 C C . ARG B 1 139 ? 13.311 10.282 13.369 1.00 18.50 164 ARG B C 1
ATOM 2259 O O . ARG B 1 139 ? 13.826 9.667 14.294 1.00 19.19 164 ARG B O 1
ATOM 2267 N N . ILE B 1 140 ? 12.765 11.483 13.528 1.00 19.51 165 ILE B N 1
ATOM 2268 C CA . ILE B 1 140 ? 12.968 12.194 14.768 1.00 21.72 165 ILE B CA 1
ATOM 2269 C C . ILE B 1 140 ? 12.072 11.661 15.904 1.00 23.14 165 ILE B C 1
ATOM 2270 O O . ILE B 1 140 ? 12.406 11.778 17.090 1.00 23.09 165 ILE B O 1
ATOM 2275 N N . MET B 1 141 ? 10.963 11.027 15.526 1.00 24.11 166 MET B N 1
ATOM 2276 C CA . MET B 1 141 ? 10.061 10.392 16.479 1.00 26.78 166 MET B CA 1
ATOM 2277 C C . MET B 1 141 ? 10.642 9.093 17.044 1.00 29.25 166 MET B C 1
ATOM 2278 O O . MET B 1 141 ? 10.284 8.681 18.152 1.00 29.77 166 MET B O 1
ATOM 2283 N N . LYS B 1 142 ? 11.517 8.450 16.278 1.00 32.56 167 LYS B N 1
ATOM 2284 C CA . LYS B 1 142 ? 12.299 7.309 16.783 1.00 36.00 167 LYS B CA 1
ATOM 2285 C C . LYS B 1 142 ? 13.765 7.679 16.952 1.00 38.12 167 LYS B C 1
ATOM 2286 O O . LYS B 1 142 ? 14.603 7.454 16.066 1.00 39.18 167 LYS B O 1
ATOM 2292 N N . LYS B 1 143 ? 14.042 8.302 18.088 1.00 40.25 168 LYS B N 1
ATOM 2293 C CA . LYS B 1 143 ? 15.391 8.633 18.524 1.00 42.04 168 LYS B CA 1
ATOM 2294 C C . LYS B 1 143 ? 15.358 8.749 20.047 1.00 42.78 168 LYS B C 1
ATOM 2295 O O . LYS B 1 143 ? 14.425 9.351 20.594 1.00 43.37 168 LYS B O 1
ATOM 2304 N N . ASN C 2 2 ? 7.175 13.430 30.301 1.00 25.31 847 ASN C N 1
ATOM 2305 C CA . ASN C 2 2 ? 5.890 12.749 30.503 1.00 22.98 847 ASN C CA 1
ATOM 2306 C C . ASN C 2 2 ? 4.978 13.367 31.556 1.00 21.09 847 ASN C C 1
ATOM 2307 O O . ASN C 2 2 ? 3.776 13.176 31.463 1.00 20.13 847 ASN C O 1
ATO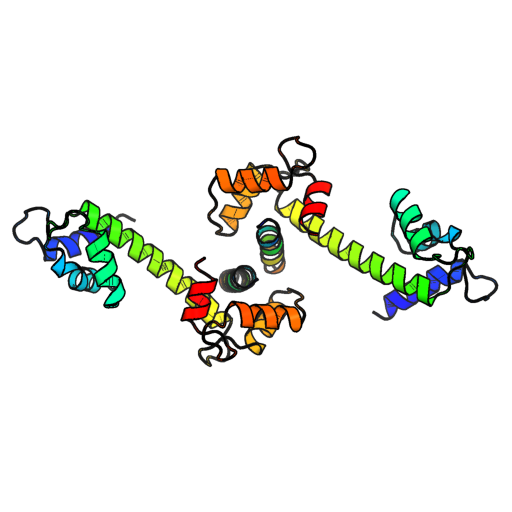M 2312 N N . TRP C 2 3 ? 5.536 14.075 32.552 1.00 18.73 848 TRP C N 1
ATOM 2313 C CA . TRP C 2 3 ? 4.698 14.718 33.593 1.00 16.35 848 TRP C CA 1
ATOM 2314 C C . TRP C 2 3 ? 3.828 15.812 32.969 1.00 17.10 848 TRP C C 1
ATOM 2315 O O . TRP C 2 3 ? 2.622 15.847 33.167 1.00 15.32 848 TRP C O 1
ATOM 2326 N N . LYS C 2 4 ? 4.468 16.686 32.179 1.00 17.09 849 LYS C N 1
ATOM 2327 C CA . LYS C 2 4 ? 3.734 17.731 31.449 1.00 18.14 849 LYS C CA 1
ATOM 2328 C C . LYS C 2 4 ? 2.678 17.152 30.523 1.00 18.29 849 LYS C C 1
ATOM 2329 O O . LYS C 2 4 ? 1.549 17.672 30.469 1.00 18.62 849 LYS C O 1
ATOM 2335 N N . LEU C 2 5 ? 3.037 16.077 29.825 1.00 18.94 850 LEU C N 1
ATOM 2336 C CA . LEU C 2 5 ? 2.143 15.404 28.877 1.00 18.96 850 LEU C CA 1
ATOM 2337 C C . LEU C 2 5 ? 0.885 14.964 29.593 1.00 18.94 850 LEU C C 1
ATOM 2338 O O . LEU C 2 5 ? -0.244 15.286 29.181 1.00 18.69 850 LEU C O 1
ATOM 2343 N N . LEU C 2 6 ? 1.089 14.248 30.697 1.00 17.35 851 LEU C N 1
ATOM 2344 C CA . LEU C 2 6 ? -0.032 13.697 31.425 1.00 16.88 851 LEU C CA 1
ATOM 2345 C C . LEU C 2 6 ? -0.853 14.781 32.088 1.00 15.89 851 LEU C C 1
ATOM 2346 O O . LEU C 2 6 ? -2.089 14.701 32.083 1.00 16.13 851 LEU C O 1
ATOM 2351 N N . ALA C 2 7 ? -0.180 15.777 32.690 1.00 15.96 852 ALA C N 1
ATOM 2352 C CA . ALA C 2 7 ? -0.868 16.840 33.394 1.00 16.63 852 ALA C CA 1
ATOM 2353 C C . ALA C 2 7 ? -1.758 17.563 32.394 1.00 17.39 852 ALA C C 1
ATOM 2354 O O . ALA C 2 7 ? -2.921 17.814 32.645 1.00 17.02 852 ALA C O 1
ATOM 2356 N N . LYS C 2 8 ? -1.200 17.885 31.239 1.00 17.89 853 LYS C N 1
ATOM 2357 C CA . LYS C 2 8 ? -2.033 18.590 30.273 1.00 19.67 853 LYS C CA 1
ATOM 2358 C C . LYS C 2 8 ? -3.168 17.707 29.753 1.00 17.93 853 LYS C C 1
ATOM 2359 O O . LYS C 2 8 ? -4.268 18.201 29.595 1.00 18.70 853 LYS C O 1
ATOM 2365 N N . GLY C 2 9 ? -2.921 16.407 29.549 1.00 17.83 854 GLY C N 1
ATOM 2366 C CA . GLY C 2 9 ? -3.993 15.452 29.208 1.00 17.30 854 GLY C CA 1
ATOM 2367 C C . GLY C 2 9 ? -5.139 15.523 30.213 1.00 16.70 854 GLY C C 1
ATOM 2368 O O . GLY C 2 9 ? -6.322 15.571 29.842 1.00 16.82 854 GLY C O 1
ATOM 2369 N N . LEU C 2 10 ? -4.791 15.518 31.505 1.00 15.86 855 LEU C N 1
ATOM 2370 C CA . LEU C 2 10 ? -5.790 15.543 32.570 1.00 14.72 855 LEU C CA 1
ATOM 2371 C C . LEU C 2 10 ? -6.625 16.813 32.515 1.00 15.23 855 LEU C C 1
ATOM 2372 O O . LEU C 2 10 ? -7.845 16.769 32.701 1.00 15.91 855 LEU C O 1
ATOM 2377 N N . LEU C 2 11 ? -5.950 17.940 32.283 1.00 15.53 856 LEU C N 1
ATOM 2378 C CA . LEU C 2 11 ? -6.636 19.228 32.224 1.00 16.84 856 LEU C CA 1
ATOM 2379 C C . LEU C 2 11 ? -7.482 19.325 30.930 1.00 17.74 856 LEU C C 1
ATOM 2380 O O . LEU C 2 11 ? -8.577 19.878 30.959 1.00 19.25 856 LEU C O 1
ATOM 2385 N N . ILE C 2 12 ? -6.989 18.791 29.817 1.00 20.25 857 ILE C N 1
ATOM 2386 C CA . ILE C 2 12 ? -7.808 18.755 28.563 1.00 20.61 857 ILE C CA 1
ATOM 2387 C C . ILE C 2 12 ? -9.090 17.956 28.811 1.00 21.37 857 ILE C C 1
ATOM 2388 O O . ILE C 2 12 ? -10.201 18.418 28.498 1.00 21.14 857 ILE C O 1
ATOM 2393 N N . ARG C 2 13 ? -8.934 16.759 29.382 1.00 20.65 858 ARG C N 1
ATOM 2394 C CA . ARG C 2 13 ? -10.078 15.897 29.645 1.0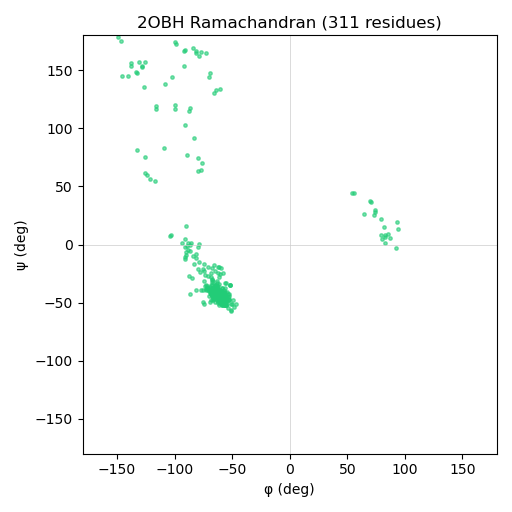0 21.81 858 ARG C CA 1
ATOM 2395 C C . ARG C 2 13 ? -11.129 16.563 30.531 1.00 22.52 858 ARG C C 1
ATOM 2396 O O . ARG C 2 13 ? -12.338 16.496 30.240 1.00 23.02 858 ARG C O 1
ATOM 2404 N N . GLU C 2 14 ? -10.666 17.184 31.621 1.00 22.47 859 GLU C N 1
ATOM 2405 C CA . GLU C 2 14 ? -11.530 17.883 32.570 1.00 23.39 859 GLU C CA 1
ATOM 2406 C C . GLU C 2 14 ? -12.345 19.003 31.898 1.00 24.13 859 GLU C C 1
ATOM 2407 O O . GLU C 2 14 ? -13.548 19.116 32.125 1.00 23.29 859 GLU C O 1
ATOM 2413 N N . ARG C 2 15 ? -11.690 19.788 31.041 1.00 25.30 860 ARG C N 1
ATOM 2414 C CA . ARG C 2 15 ? -12.340 20.867 30.284 1.00 26.72 860 ARG C CA 1
ATOM 2415 C C . ARG C 2 15 ? -13.420 20.388 29.307 1.00 27.04 860 ARG C C 1
ATOM 2416 O O . ARG C 2 15 ? -14.498 20.985 29.219 1.00 27.58 860 ARG C O 1
ATOM 2424 N N . LEU C 2 16 ? -13.115 19.316 28.578 1.00 27.63 861 LEU C N 1
ATOM 2425 C CA . LEU C 2 16 ? -14.040 18.694 27.628 1.00 28.06 861 LEU C CA 1
ATOM 2426 C C . LEU C 2 16 ? -15.287 18.193 28.325 1.00 28.56 861 LEU C C 1
ATOM 2427 O O . LEU C 2 16 ? -16.358 18.128 27.719 1.00 28.48 861 LEU C O 1
ATOM 2432 N N . LYS C 2 17 ? -15.133 17.845 29.601 1.00 29.55 862 LYS C N 1
ATOM 2433 C CA . LYS C 2 17 ? -16.236 17.434 30.468 1.00 30.65 862 LYS C CA 1
ATOM 2434 C C . LYS C 2 17 ? -16.865 18.669 31.123 1.00 31.25 862 LYS C C 1
ATOM 2435 O O . LYS C 2 17 ? -16.213 19.392 31.885 1.00 32.39 862 LYS C O 1
ATOM 2444 N N . ASN D 2 2 ? 11.345 17.535 22.458 1.00 24.71 847 ASN D N 1
ATOM 2445 C CA . ASN D 2 2 ? 10.415 18.610 22.150 1.00 22.58 847 ASN D CA 1
ATOM 2446 C C . ASN D 2 2 ? 9.444 18.229 21.030 1.00 20.26 847 ASN D C 1
ATOM 2447 O O . ASN D 2 2 ? 8.249 18.460 21.151 1.00 19.50 847 ASN D O 1
ATOM 2452 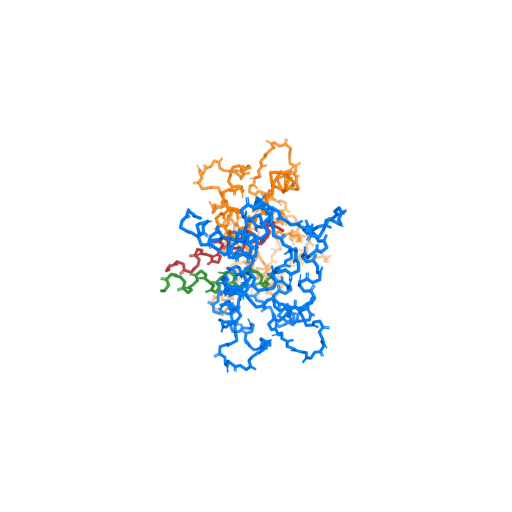N N . TRP D 2 3 ? 9.965 17.657 19.945 1.00 17.74 848 TRP D N 1
ATOM 2453 C CA . TRP D 2 3 ? 9.100 17.090 18.906 1.00 15.69 848 TRP D CA 1
ATOM 2454 C C . TRP D 2 3 ? 8.198 16.025 19.515 1.00 15.91 848 TRP D C 1
ATOM 2455 O O . TRP D 2 3 ? 6.983 16.017 19.320 1.00 14.27 848 TRP D O 1
ATOM 2466 N N . LYS D 2 4 ? 8.801 15.129 20.289 1.00 16.26 849 LYS D N 1
ATOM 2467 C CA . LYS D 2 4 ? 8.009 14.084 20.939 1.00 17.76 849 LYS D CA 1
ATOM 2468 C C . LYS D 2 4 ? 6.890 14.577 21.835 1.00 18.03 849 LYS D C 1
ATOM 2469 O O . LYS D 2 4 ? 5.788 14.011 21.810 1.00 18.09 849 LYS D O 1
ATOM 2475 N N . LEU D 2 5 ? 7.146 15.618 22.626 1.00 19.05 850 LEU D N 1
ATOM 2476 C CA . LEU D 2 5 ? 6.120 16.081 23.577 1.00 19.77 850 LEU D CA 1
ATOM 2477 C C . LEU D 2 5 ? 4.944 16.600 22.797 1.00 19.32 850 LEU D C 1
ATOM 2478 O O . LEU D 2 5 ? 3.812 16.251 23.090 1.00 19.47 850 LEU D O 1
ATOM 2483 N N . LEU D 2 6 ? 5.239 17.411 21.777 1.00 18.12 851 LEU D N 1
ATOM 2484 C CA . LEU D 2 6 ? 4.223 18.052 20.961 1.00 17.48 851 LEU D CA 1
ATOM 2485 C C . LEU D 2 6 ? 3.400 17.020 20.225 1.00 15.77 851 LEU D C 1
ATOM 2486 O O . LEU D 2 6 ? 2.174 17.123 20.198 1.00 14.75 851 LEU D O 1
ATOM 2491 N N . ALA D 2 7 ? 4.087 16.025 19.649 1.00 14.75 852 ALA D N 1
ATOM 2492 C CA . ALA D 2 7 ? 3.432 14.955 18.903 1.00 14.64 852 ALA D CA 1
ATOM 2493 C C . ALA D 2 7 ? 2.505 14.182 19.841 1.00 13.85 852 ALA D C 1
ATOM 2494 O O . ALA D 2 7 ? 1.326 13.954 19.566 1.00 12.71 852 ALA D O 1
ATOM 2496 N N . LYS D 2 8 ? 3.033 13.809 20.998 1.00 13.92 853 LYS D N 1
ATOM 2497 C CA . LYS D 2 8 ? 2.214 13.051 21.929 1.00 15.67 853 LYS D CA 1
ATOM 2498 C C . LYS D 2 8 ? 1.080 13.882 22.477 1.00 14.85 853 LYS D C 1
ATOM 2499 O O . LYS D 2 8 ? 0.021 13.342 22.756 1.00 15.65 853 LYS D O 1
ATOM 2505 N N . GLY D 2 9 ? 1.323 15.185 22.624 1.00 14.50 854 GLY D N 1
ATOM 2506 C CA . GLY D 2 9 ? 0.305 16.104 23.099 1.00 15.91 854 GLY D CA 1
ATOM 2507 C C . GLY D 2 9 ? -0.827 16.166 22.092 1.00 14.67 854 GLY D C 1
ATOM 2508 O O . GLY D 2 9 ? -1.995 16.127 22.445 1.00 13.86 854 GLY D O 1
ATOM 2509 N N . LEU D 2 10 ? -0.466 16.243 20.808 1.00 13.41 855 LEU D N 1
ATOM 2510 C CA . LEU D 2 10 ? -1.503 16.222 19.784 1.00 13.15 855 LEU D CA 1
ATOM 2511 C C . LEU D 2 10 ? -2.304 14.935 19.812 1.00 12.87 855 LEU D C 1
ATOM 2512 O O . LEU D 2 10 ? -3.529 14.989 19.716 1.00 14.02 855 LEU D O 1
ATOM 2517 N N . LEU D 2 11 ? -1.637 13.793 19.984 1.00 13.00 856 LEU D N 1
ATOM 2518 C CA . LEU D 2 11 ? -2.336 12.494 19.968 1.00 13.58 856 LEU D CA 1
ATOM 2519 C C . LEU D 2 11 ? -3.239 12.374 21.195 1.00 14.05 856 LEU D C 1
ATOM 2520 O O . LEU D 2 11 ? -4.328 11.826 21.121 1.00 15.26 856 LEU D O 1
ATOM 2525 N N . ILE D 2 12 ? -2.785 12.940 22.293 1.00 16.17 857 ILE D N 1
ATOM 2526 C CA . ILE D 2 12 ? -3.570 12.833 23.540 1.00 17.73 857 ILE D CA 1
ATOM 2527 C C . ILE D 2 12 ? -4.836 13.661 23.411 1.00 18.39 857 ILE D C 1
ATOM 2528 O O . ILE D 2 12 ? -5.910 13.166 23.662 1.00 18.74 857 ILE D O 1
ATOM 2533 N N . ARG D 2 13 ? -4.700 14.915 22.987 1.00 19.05 858 ARG D N 1
ATOM 2534 C CA . ARG D 2 13 ? -5.850 15.765 22.743 1.00 19.96 858 ARG D CA 1
ATOM 2535 C C . ARG D 2 13 ? -6.868 15.111 21.808 1.00 20.43 858 ARG D C 1
ATOM 2536 O O . ARG D 2 13 ? -8.081 15.093 22.104 1.00 20.68 858 ARG D O 1
ATOM 2544 N N . GLU D 2 14 ? -6.388 14.560 20.680 1.00 20.53 859 GLU D N 1
ATOM 2545 C CA . GLU D 2 14 ? -7.260 13.914 19.720 1.00 20.69 859 GLU D CA 1
ATOM 2546 C C . GLU D 2 14 ? -8.041 12.718 20.291 1.00 21.39 859 GLU D C 1
ATOM 2547 O O . GLU D 2 14 ? -9.242 12.561 20.029 1.00 20.34 859 GLU D O 1
ATOM 2553 N N . ARG D 2 15 ? -7.351 11.892 21.071 1.00 22.37 860 ARG D N 1
ATOM 2554 C CA . ARG D 2 15 ? -7.948 10.754 21.770 1.00 23.99 860 ARG D CA 1
ATOM 2555 C C . ARG D 2 15 ? -9.080 11.175 22.692 1.00 23.88 860 ARG D C 1
ATOM 2556 O O . ARG D 2 15 ? -10.090 10.492 22.801 1.00 24.18 860 ARG D O 1
ATOM 2564 N N . LEU D 2 16 ? -8.872 12.293 23.376 1.00 24.70 861 LEU D N 1
ATOM 2565 C CA . LEU D 2 16 ? -9.783 12.764 24.416 1.00 25.42 861 LEU D CA 1
ATOM 2566 C C . LEU D 2 16 ? -11.085 13.317 23.828 1.00 27.17 861 LEU D C 1
ATOM 2567 O O . LEU D 2 16 ? -12.159 13.162 24.417 1.00 25.53 861 LEU D O 1
ATOM 2572 N N . LYS D 2 17 ? -10.986 13.946 22.659 1.00 29.12 862 LYS D N 1
ATOM 2573 C CA . LYS D 2 17 ? -12.183 14.289 21.891 1.00 32.29 862 LYS D CA 1
ATOM 2574 C C . LYS D 2 17 ? -12.866 12.956 21.587 1.00 34.21 862 LYS D C 1
ATOM 2575 O O . LYS D 2 17 ? -12.197 11.999 21.200 1.00 34.85 862 LYS D O 1
ATOM 2581 N N . ARG D 2 18 ? -14.177 12.874 21.794 1.00 37.52 863 ARG D N 1
ATOM 2582 C CA . ARG D 2 18 ? -14.873 11.574 21.789 1.00 39.93 863 ARG D CA 1
ATOM 2583 C C . ARG D 2 18 ? -14.244 10.474 20.936 1.00 40.98 863 ARG D C 1
ATOM 2584 O O . ARG D 2 18 ? -13.840 10.667 19.774 1.00 41.89 863 ARG D O 1
#

Secondary structure (DSSP, 8-state):
-HHHHHHHHHHHHTT-TT--SEEEGGGHHHHHHHTT----HHHHHHHHHHHTTT--SEEEHHHHHHHHHHHHHHHHHHHHHHHHHHHH-TT-SSSB-HHHHHHHHHHTT----HHHHHHHHHHH-TTSSSSB-HHHHHHHH--/-HHHHHHHHHHHHHT-TT--SEEEGGGHHHHHHHTT----HHHHHHHHHHHTTT--SEEEHHHHHHHHHHHHHHHHHHHHHHHHHHHH-TT-SSSB-HHHHHHHHHHTT----HHHHHHHHHHH-TTSSSSB-HHHHHHHH--/-HHHHHHHHHHHHHH-/-HHHHHHHHHHHHHH--

Sequence (319 aa):
TEEQKQEIREAFDLFDADGTGTIDVKELKVAMRALGFEPKKEEIKKMISEIDKEGTGKMNFGDFLTVMTQKMSEKDTKEEILKAFKLFDDDETGKISFKNLKRVAKELGENLTDEELQEMIDEADRDGDGEVSEQEFLRIMKKTEEQKQEIREAFDLFDADGTGTIDVKELKVAMRALGFEPKKEEIKKMISEIDKEGTGKMNFGDFLTVMTQKMSEKDTKEEILKAFKLFDDDETGKISFKNLKRVAKELGENLTDEELQEMIDEADRDGDGEVSEQEFLRIMKKNWKLLAKGLLIRERLKNWKLLAKGLLIRERLKR

GO terms:
  GO:0005814 centriole (C, IDA)
  GO:0005813 centrosome (C, IDA)
  GO:0044615 nuclear pore nuclear basket (C, IDA)
  GO:0070390 transcription export complex 2 (C, IDA)
  GO:0071942 XPC complex (C, IDA)
  GO:0006289 nucleotide-excision repair (P, IDA)
  GO:0005635 nuclear envelope (C, EXP)
  GO:0005515 protein binding (F, IPI)
  GO:0005654 nucleoplasm (C, TAS)
  GO:0005829 cytosol (C, TAS)
  GO:0097228 sperm principal piece (C, IDA)
  GO:0097225 sperm midpiece (C, IDA)
  GO:0005654 nucleoplasm (C, IDA)
  GO:0032465 regulation of cytokinesis (P, IMP)
  GO:0007099 centriole replication (P, IMP)

B-factor: mean 21.32, std 9.61, range [5.19, 70.41]

Radius of gyration: 28.53 Å; Cα contacts (8 Å, |Δi|>4): 301; chains: 4; bounding box: 40×93×55 Å

CATH classification: 1.10.238.10 (+1 more: 1.10.238.10)